Protein AF-A0A0N5A8K1-F1 (afdb_monomer_lite)

Radius of gyration: 24.09 Å; chains: 1; bounding box: 54×55×77 Å

Foldseek 3Di:
DVVVVVVVVVVVVVPPPPVPPVCQVVLVVQLLVQDCVQADPLQNVLVVVVVVQVVDPPDDPLLVVLQSLLWDKWWPQDDCVRTSNVVSQVSLLVNQVDDLPDHRPFWWKWKKFWFPDPDNGTMITIHIGTPSRPVVRQVSRQSSCCSSPVPTHGTDPVGMDIDTSDDPDRLVRPPVSVVVVVVVVVVVVVVVVVVVVDVVCDPPND

Secondary structure (DSSP, 8-state):
-HHHHHHHHHHHHHT-----TTTHHHHHHHHHHHHHHHS-HHHHHHHHHHHHHHHSTT--HHHHHHHHHT-EEEETTS-TTT-HHHHHHHHHHHHTT-BTTB--SS-EEEEEEEBSS--TT-EEEEEEEEGGGGGGHHHHHHHHHHHH-TTSPPB-GGG-EEEESS-SS-GGG-HHHHHHHHHHHHHHHHHHHHHHHHHHH-TT--

Sequence (206 aa):
MLIFAILQILLLFVGYGRCTNKDFPEVKATWLRSLKKNVSEPCTDAFEKLERYFLSSNILIADWIFYKDSFGLAFKNEPVADSGFFYRMMECFAFSGETPYSESQNPVYFCYGPETGHHLNAQLFSSCIPTPCINDSVTILDNWKSIIAPRSEKISDTDVRCVRSRHTTPWYREKYMIFALFYFLISYWILIFATVYHFYRGPNAQ

Organism: NCBI:txid451379

Structure (mmCIF, N/CA/C/O backbone):
data_AF-A0A0N5A8K1-F1
#
_entry.id   AF-A0A0N5A8K1-F1
#
loop_
_atom_site.group_PDB
_atom_site.id
_atom_site.type_symbol
_atom_site.label_atom_id
_atom_site.label_alt_id
_atom_site.label_comp_id
_atom_site.label_asym_id
_atom_site.label_entity_id
_atom_site.label_seq_id
_atom_site.pdbx_PDB_ins_code
_atom_site.Cartn_x
_atom_site.Cartn_y
_atom_site.Cartn_z
_atom_site.occupancy
_atom_site.B_iso_or_equiv
_atom_site.auth_seq_id
_atom_site.auth_comp_id
_atom_site.auth_asym_id
_atom_site.auth_atom_id
_atom_site.pdbx_PDB_model_num
ATOM 1 N N . MET A 1 1 ? -21.168 41.802 -5.838 1.00 51.62 1 MET A N 1
ATOM 2 C CA . MET A 1 1 ? -20.670 40.564 -6.489 1.00 51.62 1 MET A CA 1
ATOM 3 C C . MET A 1 1 ? -19.478 39.928 -5.770 1.00 51.62 1 MET A C 1
ATOM 5 O O . MET A 1 1 ? -19.462 38.711 -5.682 1.00 51.62 1 MET A O 1
ATOM 9 N N . LEU A 1 2 ? -18.540 40.689 -5.184 1.00 51.94 2 LEU A N 1
ATOM 10 C CA . LEU A 1 2 ? -17.374 40.127 -4.470 1.00 51.94 2 LEU A CA 1
ATOM 11 C C . LEU A 1 2 ? -17.728 39.237 -3.255 1.00 51.94 2 LEU A C 1
ATOM 13 O O . LEU A 1 2 ? -17.092 38.217 -3.022 1.00 51.94 2 LEU A O 1
ATOM 17 N N . ILE A 1 3 ? -18.779 39.596 -2.510 1.00 59.56 3 ILE A N 1
ATOM 18 C CA . ILE A 1 3 ? -19.201 38.883 -1.288 1.00 59.56 3 ILE A CA 1
ATOM 19 C C . ILE A 1 3 ? -19.723 37.471 -1.604 1.00 59.56 3 ILE A C 1
ATOM 21 O O . ILE A 1 3 ? -19.448 36.535 -0.862 1.00 59.56 3 ILE A O 1
ATOM 25 N N . PHE A 1 4 ? -20.408 37.290 -2.739 1.00 49.28 4 PHE A N 1
ATOM 26 C CA . PHE A 1 4 ? -20.907 35.978 -3.170 1.00 49.28 4 PHE A CA 1
ATOM 27 C C . PHE A 1 4 ? -19.777 35.034 -3.603 1.00 49.28 4 PHE A C 1
ATOM 29 O O . PHE A 1 4 ? -19.844 33.840 -3.322 1.00 49.28 4 PHE A O 1
ATOM 36 N N . ALA A 1 5 ? -18.715 35.567 -4.216 1.00 52.25 5 ALA A N 1
ATOM 37 C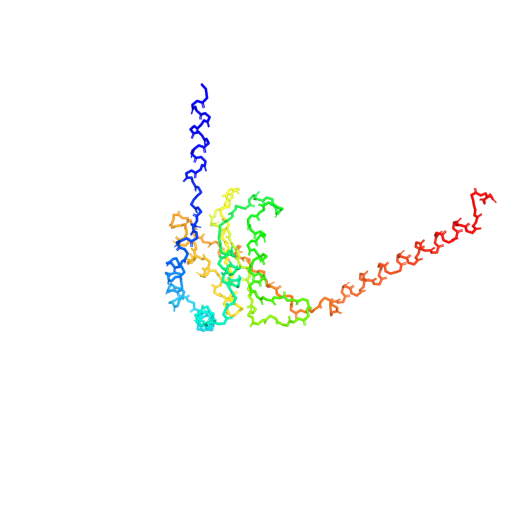 CA . ALA A 1 5 ? -17.536 34.783 -4.582 1.00 52.25 5 ALA A CA 1
ATOM 38 C C . ALA A 1 5 ? -16.749 34.323 -3.341 1.00 52.25 5 ALA A C 1
ATOM 40 O O . ALA A 1 5 ? -16.329 33.172 -3.265 1.00 52.25 5 ALA A O 1
ATOM 41 N N . ILE A 1 6 ? -16.619 35.187 -2.328 1.00 58.84 6 ILE A N 1
ATOM 42 C CA . ILE A 1 6 ? -15.968 34.840 -1.054 1.00 58.84 6 ILE A CA 1
ATOM 43 C C . ILE A 1 6 ? -16.784 33.786 -0.292 1.00 58.84 6 ILE A C 1
ATOM 45 O O . ILE A 1 6 ? -16.206 32.854 0.264 1.00 58.84 6 ILE A O 1
ATOM 49 N N . LEU A 1 7 ? -18.119 33.875 -0.317 1.00 51.81 7 LEU A N 1
ATOM 50 C CA . LEU A 1 7 ? -18.989 32.887 0.325 1.00 51.81 7 LEU A CA 1
ATOM 51 C C . LEU A 1 7 ? -18.909 31.509 -0.356 1.00 51.81 7 LEU A C 1
ATOM 53 O O . LEU A 1 7 ? -18.896 30.494 0.334 1.00 51.81 7 LEU A O 1
ATOM 57 N N . GLN A 1 8 ? -18.802 31.456 -1.689 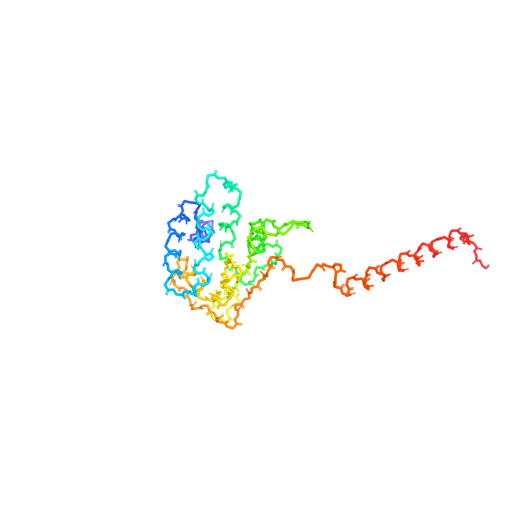1.00 53.94 8 GLN A N 1
ATOM 58 C CA . GLN A 1 8 ? -18.606 30.195 -2.418 1.00 53.94 8 GLN A CA 1
ATOM 59 C C . GLN A 1 8 ? -17.230 29.570 -2.156 1.00 53.94 8 GLN A C 1
ATOM 61 O O . GLN A 1 8 ? -17.139 28.356 -1.992 1.00 53.94 8 GLN A O 1
ATOM 66 N N . ILE A 1 9 ? -16.175 30.382 -2.045 1.00 55.41 9 ILE A N 1
ATOM 67 C CA . ILE A 1 9 ? -14.833 29.896 -1.689 1.00 55.41 9 ILE A CA 1
ATOM 68 C C . ILE A 1 9 ? -14.816 29.372 -0.245 1.00 55.41 9 ILE A C 1
ATOM 70 O O . ILE A 1 9 ? -14.272 28.301 0.011 1.00 55.41 9 ILE A O 1
ATOM 74 N N . LEU A 1 10 ? -15.472 30.060 0.695 1.00 48.34 10 LEU A N 1
ATOM 75 C CA . LEU A 1 10 ? -15.592 29.597 2.082 1.00 48.34 10 LEU A CA 1
ATOM 76 C C . LEU A 1 10 ? -16.413 28.303 2.199 1.00 48.34 10 LEU A C 1
ATOM 78 O O . LEU A 1 10 ? -16.035 27.417 2.959 1.00 48.34 10 LEU A O 1
ATOM 82 N N . LEU A 1 11 ? -17.482 28.143 1.414 1.00 45.09 11 LEU A N 1
ATOM 83 C CA . LEU A 1 11 ? -18.281 26.911 1.402 1.00 45.09 11 LEU A CA 1
ATOM 84 C C . LEU A 1 11 ? -17.532 25.714 0.791 1.00 45.09 11 LEU A C 1
ATOM 86 O O . LEU A 1 11 ? -17.751 24.588 1.231 1.00 45.09 11 LEU A O 1
ATOM 90 N N . LEU A 1 12 ? -16.603 25.939 -0.146 1.00 46.56 12 LEU A N 1
ATOM 91 C CA . LEU A 1 12 ? -15.715 24.884 -0.656 1.00 46.56 12 LEU A CA 1
ATOM 92 C C . LEU A 1 12 ? -14.688 24.420 0.391 1.00 46.56 12 LEU A C 1
ATOM 94 O O . LEU A 1 12 ? -14.312 23.249 0.397 1.00 46.56 12 LEU A O 1
ATOM 98 N N . PHE A 1 13 ? -14.275 25.296 1.312 1.00 41.75 13 PHE A N 1
ATOM 99 C CA . PHE A 1 13 ? -13.344 24.939 2.388 1.00 41.75 13 PHE A CA 1
ATOM 100 C C . PHE A 1 13 ? -14.006 24.231 3.580 1.00 41.75 13 PHE A C 1
ATOM 102 O O . PHE A 1 13 ? -13.345 23.448 4.256 1.00 41.75 13 PHE A O 1
ATOM 109 N N . VAL A 1 14 ? -15.302 24.445 3.828 1.00 39.66 14 VAL A N 1
ATOM 110 C CA . VAL A 1 14 ? -16.016 23.843 4.976 1.00 39.66 14 VAL A CA 1
ATOM 111 C C . VAL A 1 14 ? -16.349 22.353 4.761 1.00 39.66 14 VAL A C 1
ATOM 113 O O . VAL A 1 14 ? -16.600 21.636 5.725 1.00 39.66 14 VAL A O 1
ATOM 116 N N . GLY A 1 15 ? -16.302 21.850 3.522 1.00 33.66 15 GLY A N 1
ATOM 117 C CA . GLY A 1 15 ? -16.624 20.451 3.201 1.00 33.66 15 GLY A CA 1
ATOM 118 C C . GLY A 1 15 ? -15.458 19.457 3.269 1.00 33.66 15 GLY A C 1
ATOM 119 O O . GLY A 1 15 ? -15.695 18.252 3.324 1.00 33.66 15 GLY A O 1
ATOM 120 N N . TYR A 1 16 ? -14.205 19.921 3.285 1.00 39.25 16 TYR A N 1
ATOM 121 C CA . TYR A 1 16 ? -13.048 19.029 3.379 1.00 39.25 16 TYR A CA 1
ATOM 122 C C . TYR A 1 16 ? -12.723 18.753 4.844 1.00 39.25 16 TYR A C 1
ATOM 124 O O . TYR A 1 16 ? -11.851 19.386 5.441 1.00 39.25 16 TYR A O 1
ATOM 132 N N . GLY A 1 17 ? -13.410 17.764 5.416 1.00 38.41 17 GLY A N 1
ATOM 133 C CA . GLY A 1 17 ? -12.976 17.080 6.631 1.00 38.41 17 GLY A CA 1
ATOM 134 C C . GLY A 1 17 ? -11.639 16.379 6.388 1.00 38.41 17 GLY A C 1
ATOM 135 O O . GLY A 1 17 ? -11.575 15.168 6.212 1.00 38.41 17 GLY A O 1
ATOM 136 N N . ARG A 1 18 ? -10.550 17.148 6.329 1.00 44.16 18 ARG A N 1
ATOM 137 C CA . ARG A 1 18 ? -9.191 16.623 6.408 1.00 44.16 18 ARG A CA 1
ATOM 138 C C . ARG A 1 18 ? -9.034 16.144 7.845 1.00 44.16 18 ARG A C 1
ATOM 140 O O . ARG A 1 18 ? -8.994 16.981 8.742 1.00 44.16 18 ARG A O 1
ATOM 147 N N . CYS A 1 19 ? -8.955 14.831 8.072 1.00 47.69 19 CYS A N 1
ATOM 148 C CA . CYS A 1 19 ? -8.483 14.306 9.351 1.00 47.69 19 CYS A CA 1
ATOM 149 C C . CYS A 1 19 ? -7.142 14.983 9.641 1.00 47.69 19 CYS A C 1
ATOM 151 O O . CYS A 1 19 ? -6.158 14.769 8.926 1.00 47.69 19 CYS A O 1
ATOM 153 N N . THR A 1 20 ? -7.125 15.887 10.617 1.00 44.47 20 THR A N 1
ATOM 154 C CA . THR A 1 20 ? -5.899 16.586 10.972 1.00 44.47 20 THR A CA 1
ATOM 155 C C . THR A 1 20 ? -4.988 15.608 11.704 1.00 44.47 20 THR A C 1
ATOM 157 O O . THR A 1 20 ? -5.435 14.606 12.264 1.00 44.47 20 THR A O 1
ATOM 160 N N . ASN A 1 21 ? -3.684 15.880 11.714 1.00 46.56 21 ASN A N 1
ATOM 161 C CA . ASN A 1 21 ? -2.679 14.984 12.299 1.00 46.56 21 ASN A CA 1
ATOM 162 C C . ASN A 1 21 ? -2.928 14.658 13.795 1.00 46.56 21 ASN A C 1
ATOM 164 O O . ASN A 1 21 ? -2.356 13.708 14.320 1.00 46.56 21 ASN A O 1
ATOM 168 N N . LYS A 1 22 ? -3.782 15.436 14.478 1.00 46.72 22 LYS A N 1
ATOM 169 C CA . LYS A 1 22 ? -4.135 15.268 15.894 1.00 46.72 22 LYS A CA 1
ATOM 170 C C . LYS A 1 22 ? -5.209 14.204 16.149 1.00 46.72 22 LYS A C 1
ATOM 172 O O . LYS A 1 22 ? -5.218 13.644 17.238 1.00 46.72 22 LYS A O 1
ATOM 177 N N . ASP A 1 23 ? -6.041 13.879 15.160 1.00 60.69 23 ASP A N 1
ATOM 178 C CA . ASP A 1 23 ? -7.210 13.001 15.349 1.00 60.69 23 ASP A CA 1
ATOM 179 C C . ASP A 1 23 ? -6.893 11.525 15.048 1.00 60.69 23 ASP A C 1
ATOM 181 O O . ASP A 1 23 ? -7.605 10.610 15.465 1.00 60.69 23 ASP A O 1
ATOM 185 N N . PHE A 1 24 ? -5.788 11.263 14.342 1.00 66.12 24 PHE A N 1
ATOM 186 C CA . PHE A 1 24 ? -5.433 9.913 13.907 1.00 66.12 24 PHE A CA 1
ATOM 187 C C . PHE A 1 24 ? -5.172 8.908 15.045 1.00 66.12 24 PHE A C 1
ATOM 189 O O . PHE A 1 24 ? -5.564 7.758 14.880 1.00 66.12 24 PHE A O 1
ATOM 196 N N . PRO A 1 25 ? -4.553 9.255 16.193 1.00 69.12 25 PRO A N 1
ATOM 197 C CA . PRO A 1 25 ? -4.343 8.291 17.279 1.00 69.12 25 PRO A CA 1
ATOM 198 C C . PRO A 1 25 ? -5.654 7.721 17.843 1.00 69.12 25 PRO A C 1
ATOM 200 O O . PRO A 1 25 ? -5.755 6.519 18.089 1.00 69.12 25 PRO A O 1
ATOM 203 N N . GLU A 1 26 ? -6.670 8.569 18.002 1.00 70.25 26 GLU A N 1
ATOM 204 C CA . GLU A 1 26 ? -7.989 8.184 18.514 1.00 70.25 26 GLU A CA 1
ATOM 205 C C . GLU A 1 26 ? -8.789 7.393 17.467 1.00 70.25 26 GLU A C 1
ATOM 207 O O . GLU A 1 26 ? -9.360 6.335 17.759 1.00 70.25 26 GLU A O 1
ATOM 212 N N . VAL A 1 27 ? -8.738 7.850 16.213 1.00 74.06 27 VAL A N 1
ATOM 213 C CA . VAL A 1 27 ? -9.307 7.157 15.051 1.00 74.06 27 VAL A CA 1
ATOM 214 C C . VAL A 1 27 ? -8.674 5.771 14.870 1.00 74.06 27 VAL A C 1
ATOM 216 O O . VAL A 1 27 ? -9.392 4.790 14.682 1.00 74.06 27 VAL A O 1
ATOM 219 N N . LYS A 1 28 ? -7.349 5.652 15.020 1.00 75.00 28 LYS A N 1
ATOM 220 C CA . LYS A 1 28 ? -6.598 4.389 14.941 1.00 75.00 28 LYS A CA 1
ATOM 221 C C . LYS A 1 28 ? -7.059 3.403 16.008 1.00 75.00 28 LYS A C 1
ATOM 223 O O . LYS A 1 28 ? -7.331 2.249 15.687 1.00 75.00 28 LYS A O 1
ATOM 228 N N . ALA A 1 29 ? -7.144 3.837 17.265 1.00 74.00 29 ALA A N 1
ATOM 229 C CA . ALA A 1 29 ? -7.546 2.969 18.370 1.00 74.00 29 ALA A CA 1
ATOM 230 C C . ALA A 1 29 ? -8.981 2.449 18.189 1.00 74.00 29 ALA A C 1
ATOM 232 O O . ALA A 1 29 ? -9.264 1.277 18.444 1.00 74.00 29 ALA A O 1
ATOM 233 N N . THR A 1 30 ? -9.875 3.312 17.707 1.00 78.12 30 THR A N 1
ATOM 234 C CA . THR A 1 30 ? -11.270 2.961 17.414 1.00 78.12 30 THR A CA 1
ATOM 235 C C . THR A 1 30 ? -11.363 1.981 16.246 1.00 78.12 30 THR A C 1
ATOM 237 O O . THR A 1 30 ? -12.040 0.957 16.353 1.00 78.12 30 THR A O 1
ATOM 240 N N . TRP A 1 31 ? -10.622 2.239 15.168 1.00 80.19 31 TRP A N 1
ATOM 241 C CA . TRP A 1 31 ? -10.558 1.370 13.997 1.00 80.19 31 TRP A CA 1
ATOM 242 C C . TRP A 1 31 ? -9.996 -0.013 14.328 1.00 80.19 31 TRP A C 1
ATOM 244 O O . TRP A 1 31 ? -10.672 -1.011 14.083 1.00 80.19 31 TRP A O 1
ATOM 254 N N . LEU A 1 32 ? -8.827 -0.090 14.973 1.00 78.06 32 LEU A N 1
ATOM 255 C CA . LEU A 1 32 ? -8.213 -1.363 15.371 1.00 78.06 32 LEU A CA 1
ATOM 256 C C . LEU A 1 32 ? -9.143 -2.183 16.272 1.00 78.06 32 LEU A C 1
ATOM 258 O O . LEU A 1 32 ? -9.271 -3.392 16.094 1.00 78.06 32 LEU A O 1
ATOM 262 N N . ARG A 1 33 ? -9.848 -1.534 17.207 1.00 79.50 33 ARG A N 1
ATOM 263 C CA . ARG A 1 33 ? -10.820 -2.212 18.076 1.00 79.50 33 ARG A CA 1
ATOM 264 C C . ARG A 1 33 ? -12.016 -2.767 17.298 1.00 79.50 33 ARG A C 1
ATOM 266 O O . ARG A 1 33 ? -12.514 -3.830 17.665 1.00 79.50 33 ARG A O 1
ATOM 273 N N . SER A 1 34 ? -12.473 -2.067 16.257 1.00 78.25 34 SER A N 1
ATOM 274 C CA . SER A 1 34 ? -13.541 -2.551 15.372 1.00 78.25 34 SER A CA 1
ATOM 275 C C . SER A 1 34 ? -13.088 -3.765 14.558 1.00 78.25 34 SER A C 1
ATOM 277 O O . SER A 1 34 ? -13.821 -4.747 14.445 1.00 78.25 34 SER A O 1
ATOM 279 N N . LEU A 1 35 ? -11.848 -3.740 14.059 1.00 80.25 35 LEU A N 1
ATOM 280 C CA . LEU A 1 35 ? -11.291 -4.830 13.259 1.00 80.25 35 LEU A CA 1
ATOM 281 C C . LEU A 1 35 ? -11.202 -6.144 14.033 1.00 80.25 35 LEU A C 1
ATOM 283 O O . LEU A 1 35 ? -11.657 -7.158 13.516 1.00 80.25 35 LEU A O 1
ATOM 287 N N . LYS A 1 36 ? -10.727 -6.129 15.289 1.00 78.88 36 LYS A N 1
ATOM 288 C CA . LYS A 1 36 ? -10.556 -7.351 16.109 1.00 78.88 36 LYS A CA 1
ATOM 289 C C . LYS A 1 36 ? -11.825 -8.201 16.273 1.00 78.88 36 LYS A C 1
ATOM 291 O O . LYS A 1 36 ? -11.727 -9.355 16.668 1.00 78.88 36 LYS A O 1
ATOM 296 N N . LYS A 1 37 ? -13.015 -7.643 16.030 1.00 77.62 37 LYS A N 1
ATOM 297 C CA . LYS A 1 37 ? -14.294 -8.360 16.169 1.00 77.62 37 LYS A CA 1
ATOM 298 C C . LYS A 1 37 ? -14.833 -8.932 14.858 1.00 77.62 37 LYS A C 1
ATOM 300 O O . LYS A 1 37 ? -15.693 -9.802 14.906 1.00 77.62 37 LYS A O 1
ATOM 305 N N . ASN A 1 38 ? -14.358 -8.425 13.720 1.00 84.50 38 ASN A N 1
ATOM 306 C CA . ASN A 1 38 ? -15.025 -8.584 12.426 1.00 84.50 38 ASN A CA 1
ATOM 307 C C . ASN A 1 38 ? -14.116 -9.160 11.325 1.00 84.50 38 ASN A C 1
ATOM 309 O O . ASN A 1 38 ? -14.580 -9.326 10.201 1.00 84.50 38 ASN A O 1
ATOM 313 N N . VAL A 1 39 ? -12.841 -9.435 11.613 1.00 90.38 39 VAL A N 1
ATOM 314 C CA . VAL A 1 39 ? -11.870 -9.983 10.647 1.00 90.38 39 VAL A CA 1
ATOM 315 C C . VAL A 1 39 ? -11.396 -11.374 11.061 1.00 90.38 39 VAL A C 1
ATOM 317 O O . VAL A 1 39 ? -11.607 -11.805 12.196 1.00 90.38 39 VAL A O 1
ATOM 320 N N . SER A 1 40 ? -10.744 -12.084 10.142 1.00 92.69 40 SER A N 1
ATOM 321 C CA . SER A 1 40 ? -10.187 -13.409 10.400 1.00 92.69 40 SER A CA 1
ATOM 322 C C . SER A 1 40 ? -9.074 -13.394 11.462 1.00 92.69 40 SER A C 1
ATOM 324 O O . SER A 1 40 ? -8.413 -12.379 11.709 1.00 92.69 40 SER A O 1
ATOM 326 N N . GLU A 1 41 ? -8.829 -14.546 12.088 1.00 90.62 41 GLU A N 1
ATOM 327 C CA . GLU A 1 41 ? -7.758 -14.717 13.081 1.00 90.62 41 GLU A CA 1
ATOM 328 C C . GLU A 1 41 ? -6.355 -14.389 12.520 1.00 90.62 41 GLU A C 1
ATOM 330 O O . GLU A 1 41 ? -5.647 -13.607 13.159 1.00 90.62 41 GLU A O 1
ATOM 335 N N . PRO A 1 42 ? -5.959 -14.842 11.305 1.00 90.75 42 PRO A N 1
ATOM 336 C CA . PRO A 1 42 ? -4.671 -14.465 10.715 1.00 90.75 42 PRO A CA 1
ATOM 337 C C . PRO A 1 42 ? -4.530 -12.958 10.495 1.00 90.75 42 PRO A C 1
ATOM 339 O O . PRO A 1 42 ? -3.441 -12.401 10.636 1.00 90.75 42 PRO A O 1
ATOM 342 N N . CYS A 1 43 ? -5.627 -12.285 10.145 1.00 91.00 43 CYS A N 1
ATOM 343 C CA . CYS A 1 43 ? -5.623 -10.841 9.985 1.00 91.00 43 CYS A CA 1
ATOM 344 C C . CYS A 1 43 ? -5.490 -10.118 11.332 1.00 91.00 43 CYS A C 1
ATOM 346 O O . CYS A 1 43 ? -4.736 -9.150 11.453 1.00 91.00 43 CYS A O 1
ATOM 348 N N . THR A 1 44 ? -6.173 -10.619 12.361 1.00 90.81 44 THR A N 1
ATOM 349 C CA . THR A 1 44 ? -6.078 -10.087 13.724 1.00 90.81 44 THR A CA 1
ATOM 350 C C . THR A 1 44 ? -4.645 -10.175 14.250 1.00 90.81 44 THR A C 1
ATOM 352 O O . THR A 1 44 ? -4.104 -9.157 14.680 1.00 90.81 44 THR A O 1
ATOM 355 N N . ASP A 1 45 ? -3.990 -11.335 14.129 1.00 90.38 45 ASP A N 1
ATOM 356 C CA . ASP A 1 45 ? -2.586 -11.504 14.539 1.00 90.38 45 ASP A CA 1
ATOM 357 C C . ASP A 1 45 ? -1.643 -10.572 13.756 1.00 90.38 45 ASP A C 1
ATOM 359 O O . ASP A 1 45 ? -0.754 -9.935 14.330 1.00 90.38 45 ASP A O 1
ATOM 363 N N . ALA A 1 46 ? -1.880 -10.398 12.451 1.00 88.94 46 ALA A N 1
ATOM 364 C CA . ALA A 1 46 ? -1.098 -9.477 11.631 1.00 88.94 46 ALA A CA 1
ATOM 365 C C . ALA A 1 46 ? -1.215 -8.020 12.113 1.00 88.94 46 ALA A C 1
ATOM 367 O O . ALA A 1 46 ? -0.202 -7.318 12.202 1.00 88.94 46 ALA A O 1
ATOM 368 N N . PHE A 1 47 ? -2.421 -7.567 12.468 1.00 87.06 47 PHE A N 1
ATOM 369 C CA . PHE A 1 47 ? -2.628 -6.234 13.036 1.00 87.06 47 PHE A CA 1
ATOM 370 C C . PHE A 1 47 ? -2.037 -6.090 14.441 1.00 87.06 47 PHE A C 1
ATOM 372 O O . PHE A 1 47 ? -1.497 -5.032 14.753 1.00 87.06 47 PHE A O 1
ATOM 379 N N . GLU A 1 48 ? -2.061 -7.129 15.275 1.00 87.69 48 GLU A N 1
ATOM 380 C CA . GLU A 1 48 ? -1.416 -7.099 16.594 1.00 87.69 48 GLU A CA 1
ATOM 381 C C . GLU A 1 48 ? 0.110 -7.075 16.502 1.00 87.69 48 GLU A C 1
ATOM 383 O O . GLU A 1 48 ? 0.785 -6.397 17.279 1.00 87.69 48 GLU A O 1
ATOM 388 N N . LYS A 1 49 ? 0.689 -7.795 15.538 1.00 86.50 49 LYS A N 1
ATOM 389 C CA . LYS A 1 49 ? 2.119 -7.700 15.225 1.00 86.50 49 LYS A CA 1
ATOM 390 C C . LYS A 1 49 ? 2.484 -6.285 14.780 1.00 86.50 49 LYS A C 1
ATOM 392 O O . LYS A 1 49 ? 3.485 -5.737 15.240 1.00 86.50 49 LYS A O 1
ATOM 397 N N . LEU A 1 50 ? 1.657 -5.687 13.928 1.00 83.44 50 LEU A N 1
ATOM 398 C CA . LEU A 1 50 ? 1.829 -4.320 13.455 1.00 83.44 50 LEU A CA 1
ATOM 399 C C . LEU A 1 50 ? 1.682 -3.289 14.591 1.00 83.44 50 LEU A C 1
ATOM 401 O O . LEU A 1 50 ? 2.467 -2.350 14.693 1.00 83.44 50 LEU A O 1
ATOM 405 N N . GLU A 1 51 ? 0.717 -3.476 15.488 1.00 83.44 51 GLU A N 1
ATOM 406 C CA . GLU A 1 51 ? 0.538 -2.644 16.680 1.00 83.44 51 GLU A CA 1
ATOM 407 C C . GLU A 1 51 ? 1.764 -2.717 17.599 1.00 83.44 51 GLU A C 1
ATOM 409 O O . GLU A 1 51 ? 2.300 -1.680 17.991 1.00 83.44 51 GLU A O 1
ATOM 414 N N . ARG A 1 52 ? 2.274 -3.927 17.867 1.00 83.62 52 ARG A N 1
ATOM 415 C CA . ARG A 1 52 ? 3.516 -4.133 18.629 1.00 83.62 52 ARG A CA 1
ATOM 416 C C . ARG A 1 52 ? 4.724 -3.474 17.967 1.00 83.62 52 ARG A C 1
ATOM 418 O O . ARG A 1 52 ? 5.552 -2.900 18.668 1.00 83.62 52 ARG A O 1
ATOM 425 N N . TYR A 1 53 ? 4.811 -3.521 16.639 1.00 81.88 53 TYR A N 1
ATOM 426 C CA . TYR A 1 53 ? 5.852 -2.827 15.884 1.00 81.88 53 TYR A CA 1
ATOM 427 C C . TYR A 1 53 ? 5.796 -1.309 16.119 1.00 81.88 53 TYR A C 1
ATOM 429 O O . TYR A 1 53 ? 6.814 -0.714 16.472 1.00 81.88 53 TYR A O 1
ATOM 437 N N . PHE A 1 54 ? 4.601 -0.706 16.057 1.00 78.56 54 PHE A N 1
ATOM 438 C CA . PHE A 1 54 ? 4.401 0.722 16.340 1.00 78.56 54 PHE A CA 1
ATOM 439 C C . PHE A 1 54 ? 4.673 1.133 17.792 1.00 78.56 54 PHE A C 1
ATOM 441 O O . PHE A 1 54 ? 4.993 2.292 18.040 1.00 78.56 54 PHE A O 1
ATOM 448 N N . LEU A 1 55 ? 4.547 0.208 18.743 1.00 78.50 55 LEU A N 1
ATOM 449 C CA . LEU A 1 55 ? 4.853 0.444 20.158 1.00 78.50 55 LEU A CA 1
ATOM 450 C C . LEU A 1 55 ? 6.334 0.221 20.502 1.00 78.50 55 LEU A C 1
ATOM 452 O O . LEU A 1 55 ? 6.763 0.562 21.604 1.00 78.50 55 LEU A O 1
ATOM 456 N N . SER A 1 56 ? 7.116 -0.367 19.594 1.00 78.00 56 SER A N 1
ATOM 457 C CA . SER A 1 56 ? 8.530 -0.638 19.837 1.00 78.00 56 SER A CA 1
ATOM 458 C C . SER A 1 56 ? 9.362 0.650 19.814 1.00 78.00 56 SER A C 1
ATOM 460 O O . SER A 1 56 ? 9.150 1.539 18.992 1.00 78.00 56 SER A O 1
ATOM 462 N N . SER A 1 57 ? 10.357 0.748 20.700 1.00 61.16 57 SER A N 1
ATOM 463 C CA . SER A 1 57 ? 11.232 1.927 20.823 1.00 61.16 57 SER A CA 1
ATOM 464 C C . SER A 1 57 ? 12.147 2.167 19.616 1.00 61.16 57 SER A C 1
ATOM 466 O O . SER A 1 57 ? 12.793 3.206 19.543 1.00 61.16 57 SER A O 1
ATOM 468 N N . ASN A 1 58 ? 12.229 1.203 18.696 1.00 64.88 58 ASN A N 1
ATOM 469 C CA . ASN A 1 58 ? 13.131 1.219 17.543 1.00 64.88 58 ASN A CA 1
ATOM 470 C C . ASN A 1 58 ? 12.431 1.633 16.245 1.00 64.88 58 ASN A C 1
ATOM 472 O O . ASN A 1 58 ? 13.005 1.471 15.169 1.00 64.88 58 ASN A O 1
ATOM 476 N N . ILE A 1 59 ? 11.192 2.118 16.320 1.00 70.88 59 ILE A N 1
ATOM 477 C CA . ILE A 1 59 ? 10.471 2.499 15.115 1.00 70.88 59 ILE A CA 1
ATOM 478 C C . ILE A 1 59 ? 11.040 3.779 14.501 1.00 70.88 59 ILE A C 1
ATOM 480 O O . ILE A 1 59 ? 11.280 4.769 15.199 1.00 70.88 59 ILE A O 1
ATOM 484 N N . LEU A 1 60 ? 11.213 3.789 13.178 1.00 75.38 60 LEU A N 1
ATOM 485 C CA . LEU A 1 60 ? 11.441 5.042 12.478 1.00 75.38 60 LEU A CA 1
ATOM 486 C C . LEU A 1 60 ? 10.124 5.817 12.456 1.00 75.38 60 LEU A C 1
ATOM 488 O O . LEU A 1 60 ? 9.100 5.322 11.996 1.00 75.38 60 LEU A O 1
ATOM 492 N N . ILE A 1 61 ? 10.152 7.070 12.913 1.00 76.25 61 ILE A N 1
ATOM 493 C CA . ILE A 1 61 ? 8.991 7.978 12.858 1.00 76.25 61 ILE A CA 1
ATOM 494 C C . ILE A 1 61 ? 8.414 8.041 11.430 1.00 76.25 61 ILE A C 1
ATOM 496 O O . ILE A 1 61 ? 7.202 8.161 11.258 1.00 76.25 61 ILE A O 1
ATOM 500 N N . ALA A 1 62 ? 9.276 7.896 10.419 1.00 77.44 62 ALA A N 1
ATOM 501 C CA . ALA A 1 62 ? 8.898 7.804 9.015 1.00 77.44 62 ALA A CA 1
ATOM 502 C C . ALA A 1 62 ? 7.927 6.645 8.725 1.00 77.44 62 ALA A C 1
ATOM 504 O O . ALA A 1 62 ? 6.913 6.880 8.082 1.00 77.44 62 ALA A O 1
ATOM 505 N N . ASP A 1 63 ? 8.150 5.443 9.265 1.00 80.88 63 ASP A N 1
ATOM 506 C CA . ASP A 1 63 ? 7.298 4.271 9.001 1.00 80.88 63 ASP A CA 1
ATOM 507 C C . ASP A 1 63 ? 5.872 4.487 9.518 1.00 80.88 63 ASP A C 1
ATOM 509 O O . ASP A 1 63 ? 4.890 4.108 8.880 1.00 80.88 63 ASP A O 1
ATOM 513 N N . TRP A 1 64 ? 5.741 5.154 10.667 1.00 80.62 64 TRP A N 1
ATOM 514 C CA . TRP A 1 64 ? 4.436 5.539 11.195 1.00 80.62 64 TRP A CA 1
ATOM 515 C C . TRP A 1 64 ? 3.734 6.578 10.318 1.00 80.62 64 TRP A C 1
ATOM 517 O O . TRP A 1 64 ? 2.526 6.475 10.101 1.00 80.62 64 TRP A O 1
ATOM 527 N N . ILE A 1 65 ? 4.477 7.565 9.811 1.00 83.19 65 ILE A N 1
ATOM 528 C CA . ILE A 1 65 ? 3.943 8.595 8.912 1.00 83.19 65 ILE A CA 1
ATOM 529 C C . ILE A 1 65 ? 3.471 7.953 7.606 1.00 83.19 65 ILE A C 1
ATOM 531 O O . ILE A 1 65 ? 2.316 8.141 7.240 1.00 83.19 65 ILE A O 1
ATOM 535 N N . PHE A 1 66 ? 4.308 7.126 6.980 1.00 86.75 66 PHE A N 1
ATOM 536 C CA . PHE A 1 66 ? 3.998 6.402 5.747 1.00 86.75 66 PHE A CA 1
ATOM 537 C C . PHE A 1 66 ? 2.759 5.517 5.908 1.00 86.75 66 PHE A C 1
ATOM 539 O O . PHE A 1 66 ? 1.808 5.594 5.125 1.00 86.75 66 PHE A O 1
ATOM 546 N N . TYR A 1 67 ? 2.704 4.731 6.989 1.00 86.25 67 TYR A N 1
ATOM 547 C CA . TYR A 1 67 ? 1.538 3.902 7.267 1.00 86.25 67 TYR A CA 1
ATOM 548 C C . TYR A 1 67 ? 0.284 4.749 7.473 1.00 86.25 67 TYR A C 1
ATOM 550 O O . TYR A 1 67 ? -0.744 4.462 6.874 1.00 86.25 67 TYR A O 1
ATOM 558 N N . LYS A 1 68 ? 0.348 5.808 8.282 1.00 85.00 68 LYS A N 1
ATOM 559 C CA . LYS A 1 68 ? -0.796 6.690 8.539 1.00 85.00 68 LYS A CA 1
ATOM 560 C C . LYS A 1 68 ? -1.296 7.371 7.267 1.00 85.00 68 LYS A C 1
ATOM 562 O O . LYS A 1 68 ? -2.500 7.395 7.020 1.00 85.00 68 LYS A O 1
ATOM 567 N N . ASP A 1 69 ? -0.388 7.942 6.486 1.00 87.31 69 ASP A N 1
ATOM 568 C CA . ASP A 1 69 ? -0.740 8.775 5.341 1.00 87.31 69 ASP A CA 1
ATOM 569 C C . ASP A 1 69 ? -1.291 7.943 4.181 1.00 87.31 69 ASP A C 1
ATOM 571 O O . ASP A 1 69 ? -2.073 8.462 3.388 1.00 87.31 69 ASP A O 1
ATOM 575 N N . SER A 1 70 ? -1.030 6.633 4.155 1.00 88.00 70 SER A N 1
ATOM 576 C CA . SER A 1 70 ? -1.658 5.700 3.213 1.00 88.00 70 SER A CA 1
ATOM 577 C C . SER A 1 70 ? -3.187 5.567 3.346 1.00 88.00 70 SER A C 1
ATOM 579 O O . SER A 1 70 ? -3.874 5.195 2.388 1.00 88.00 70 SER A O 1
ATOM 581 N N . PHE A 1 71 ? -3.754 5.899 4.510 1.00 87.62 71 PHE A N 1
ATOM 582 C CA . PHE A 1 71 ? -5.197 5.851 4.740 1.00 87.62 71 PHE A CA 1
ATOM 583 C C . PHE A 1 71 ? -5.860 7.143 4.296 1.00 87.62 71 PHE A C 1
ATOM 585 O O . PHE A 1 71 ? -5.424 8.236 4.663 1.00 87.62 71 PHE A O 1
ATOM 592 N N . GLY A 1 72 ? -6.981 7.043 3.585 1.00 84.25 72 GLY A N 1
ATOM 593 C CA . GLY A 1 72 ? -7.769 8.237 3.334 1.00 84.25 72 GLY A CA 1
ATOM 594 C C . GLY A 1 72 ? -8.906 8.090 2.347 1.00 84.25 72 GLY A C 1
ATOM 595 O O . GLY A 1 72 ? -9.447 7.007 2.128 1.00 84.25 72 GLY A O 1
ATOM 596 N N . LEU A 1 73 ? -9.267 9.252 1.814 1.00 83.88 73 LEU A N 1
ATOM 597 C CA . LEU A 1 73 ? -10.359 9.484 0.888 1.00 83.88 73 LEU A CA 1
ATOM 598 C C . LEU A 1 73 ? -9.816 10.242 -0.326 1.00 83.88 73 LEU A C 1
ATOM 600 O O . LEU A 1 73 ? -8.973 11.135 -0.175 1.00 83.88 73 LEU A O 1
ATOM 604 N N . ALA A 1 74 ? -10.296 9.863 -1.501 1.00 80.25 74 ALA A N 1
ATOM 605 C CA . ALA A 1 74 ? -10.065 10.510 -2.786 1.00 80.25 74 ALA A CA 1
ATOM 606 C C . ALA A 1 74 ? -11.378 10.531 -3.585 1.00 80.25 74 ALA A C 1
ATOM 608 O O . ALA A 1 74 ? -12.385 9.975 -3.143 1.00 80.25 74 ALA A O 1
ATOM 609 N N . PHE A 1 75 ? -11.382 11.140 -4.768 1.00 78.44 75 PHE A N 1
ATOM 610 C CA . PHE A 1 75 ? -12.532 11.104 -5.676 1.00 78.44 75 PHE A CA 1
ATOM 611 C C . PHE A 1 75 ? -12.222 10.284 -6.926 1.00 78.44 75 PHE A C 1
ATOM 613 O O . PHE A 1 75 ? -11.126 10.352 -7.476 1.00 78.44 75 PHE A O 1
ATOM 620 N N . LYS A 1 76 ? -13.219 9.544 -7.421 1.00 73.25 76 LYS A N 1
ATOM 621 C CA . LYS A 1 76 ? -13.081 8.683 -8.608 1.00 73.25 76 LYS A CA 1
ATOM 622 C C . LYS A 1 76 ? -12.633 9.431 -9.875 1.00 73.25 76 LYS A C 1
ATOM 624 O O . LYS A 1 76 ? -12.008 8.831 -10.743 1.00 73.25 76 LYS A O 1
ATOM 629 N N . ASN A 1 77 ? -12.942 10.723 -9.975 1.00 73.44 77 ASN A N 1
ATOM 630 C CA . ASN A 1 77 ? -12.648 11.554 -11.149 1.00 73.44 77 ASN A CA 1
ATOM 631 C C . ASN A 1 77 ? -11.304 12.280 -11.076 1.00 73.44 77 ASN A C 1
ATOM 633 O O . ASN A 1 77 ? -11.011 13.086 -11.959 1.00 73.44 77 ASN A O 1
ATOM 637 N N . GLU A 1 78 ? -10.517 12.072 -10.020 1.00 69.19 78 GLU A N 1
ATOM 638 C CA . GLU A 1 78 ? -9.219 12.728 -9.917 1.00 69.19 78 GLU A CA 1
ATOM 639 C C . GLU A 1 78 ? -8.255 12.167 -10.972 1.00 69.19 78 GLU A C 1
ATOM 641 O O . GLU A 1 78 ? -8.100 10.946 -11.085 1.00 69.19 78 GLU A O 1
ATOM 646 N N . PRO A 1 79 ? -7.586 13.031 -11.757 1.00 59.75 79 PRO A N 1
ATOM 647 C CA . PRO A 1 79 ? -6.553 12.577 -12.672 1.00 59.75 79 PRO A CA 1
ATOM 648 C C . PRO A 1 79 ? -5.413 11.942 -11.873 1.00 59.75 79 PRO A C 1
ATOM 650 O O . PRO A 1 79 ? -4.984 12.481 -10.858 1.00 59.75 79 PRO A O 1
ATOM 653 N N . VAL A 1 80 ? -4.889 10.807 -12.350 1.00 60.31 80 VAL A N 1
ATOM 654 C CA . VAL A 1 80 ? -3.875 9.997 -11.642 1.00 60.31 80 VAL A CA 1
ATOM 655 C C . VAL A 1 80 ? -2.673 10.832 -11.175 1.00 60.31 80 VAL A C 1
ATOM 657 O O . VAL A 1 80 ? -2.171 10.601 -10.077 1.00 60.31 80 VAL A O 1
ATOM 660 N N . ALA A 1 81 ? -2.266 11.831 -11.967 1.00 51.38 81 ALA A N 1
ATOM 661 C CA . ALA A 1 81 ? -1.144 12.728 -11.678 1.00 51.38 81 ALA A CA 1
ATOM 662 C C . ALA A 1 81 ? -1.366 13.678 -10.480 1.00 51.38 81 ALA A C 1
ATOM 664 O O . ALA A 1 81 ? -0.397 13.995 -9.801 1.00 51.38 81 ALA A O 1
ATOM 665 N N . ASP A 1 82 ? -2.612 14.077 -10.197 1.00 54.09 82 ASP A N 1
ATOM 666 C CA . ASP A 1 82 ? -2.981 14.925 -9.045 1.00 54.09 82 ASP A CA 1
ATOM 667 C C . ASP A 1 82 ? -3.756 14.146 -7.974 1.00 54.09 82 ASP A C 1
ATOM 669 O O . ASP A 1 82 ? -4.239 14.713 -6.992 1.00 54.09 82 ASP A O 1
ATOM 673 N N . SER A 1 83 ? -3.912 12.835 -8.164 1.00 66.75 83 SER A N 1
ATOM 674 C CA . SER A 1 83 ? -4.755 12.035 -7.293 1.00 66.75 83 SER A CA 1
ATOM 675 C C . SER A 1 83 ? -4.074 11.859 -5.939 1.00 66.75 83 SER A C 1
ATOM 677 O O . SER A 1 83 ? -2.999 11.260 -5.826 1.00 66.75 83 SER A O 1
ATOM 679 N N . GLY A 1 84 ? -4.738 12.318 -4.874 1.00 72.81 84 GLY A N 1
ATOM 680 C CA . GLY A 1 84 ? -4.323 11.981 -3.510 1.00 72.81 84 GLY A CA 1
ATOM 681 C C . GLY A 1 84 ? -4.226 10.462 -3.330 1.00 72.81 84 GLY A C 1
ATOM 682 O O . GLY A 1 84 ? -3.433 9.970 -2.539 1.00 72.81 84 GLY A O 1
ATOM 683 N N . PHE A 1 85 ? -4.972 9.714 -4.139 1.00 79.31 85 PHE A N 1
ATOM 684 C CA . PHE A 1 85 ? -4.902 8.269 -4.278 1.00 79.31 85 PHE A CA 1
ATOM 685 C C . PHE A 1 85 ? -3.497 7.717 -4.576 1.00 79.31 85 PHE A C 1
ATOM 687 O O . PHE A 1 85 ? -3.018 6.860 -3.832 1.00 79.31 85 PHE A O 1
ATOM 694 N N . PHE A 1 86 ? -2.828 8.188 -5.637 1.00 83.56 86 PHE A N 1
ATOM 695 C CA . PHE A 1 86 ? -1.518 7.653 -6.024 1.00 83.56 86 PHE A CA 1
ATOM 696 C C . PHE A 1 86 ? -0.464 7.944 -4.954 1.00 83.56 86 PHE A C 1
ATOM 698 O O . PHE A 1 86 ? 0.318 7.066 -4.601 1.00 83.56 86 PHE A O 1
ATOM 705 N N . TYR A 1 87 ? -0.500 9.147 -4.377 1.00 85.88 87 TYR A N 1
ATOM 706 C CA . TYR A 1 87 ? 0.356 9.511 -3.250 1.00 85.88 87 TYR A CA 1
ATOM 707 C C . TYR A 1 87 ? 0.197 8.525 -2.080 1.00 85.88 87 TYR A C 1
ATOM 709 O O . TYR A 1 87 ? 1.174 7.936 -1.630 1.00 85.88 87 TYR A O 1
ATOM 717 N N . ARG A 1 88 ? -1.041 8.243 -1.656 1.00 87.81 88 ARG A N 1
ATOM 718 C CA . ARG A 1 88 ? -1.332 7.291 -0.568 1.00 87.81 88 ARG A CA 1
ATOM 719 C C . ARG A 1 88 ? -0.886 5.863 -0.871 1.00 87.81 88 ARG A C 1
ATOM 721 O O . ARG A 1 88 ? -0.433 5.156 0.028 1.00 87.81 88 ARG A O 1
ATOM 728 N N . MET A 1 89 ? -1.006 5.443 -2.129 1.00 87.94 89 MET A N 1
ATOM 729 C CA . MET A 1 89 ? -0.494 4.150 -2.575 1.00 87.94 89 MET A CA 1
ATOM 730 C C . MET A 1 89 ? 1.024 4.074 -2.396 1.00 87.94 89 MET A C 1
ATOM 732 O O . MET A 1 89 ? 1.528 3.102 -1.837 1.00 87.94 89 MET A O 1
ATOM 736 N N . MET A 1 90 ? 1.745 5.118 -2.811 1.00 87.56 90 MET A N 1
ATOM 737 C CA . MET A 1 90 ? 3.196 5.189 -2.646 1.00 87.56 90 MET A CA 1
ATOM 738 C C . MET A 1 90 ? 3.606 5.196 -1.172 1.00 87.56 90 MET A C 1
ATOM 740 O O . MET A 1 90 ? 4.562 4.514 -0.822 1.00 87.56 90 MET A O 1
ATOM 744 N N . GLU A 1 91 ? 2.857 5.877 -0.302 1.00 89.06 91 GLU A N 1
ATOM 745 C CA . GLU A 1 91 ? 3.095 5.857 1.149 1.00 89.06 91 GLU A CA 1
ATOM 746 C C . GLU A 1 91 ? 2.888 4.454 1.755 1.00 89.06 91 GLU A C 1
ATOM 748 O O . GLU A 1 91 ? 3.696 3.990 2.559 1.00 89.06 91 GLU A O 1
ATOM 753 N N . CYS A 1 92 ? 1.867 3.710 1.307 1.00 89.62 92 CYS A N 1
ATOM 754 C CA . CYS A 1 92 ? 1.684 2.307 1.706 1.00 89.62 92 CYS A CA 1
ATOM 755 C C . CYS A 1 92 ? 2.889 1.441 1.305 1.00 89.62 92 CYS A C 1
ATOM 757 O O . CYS A 1 92 ? 3.366 0.614 2.086 1.00 89.62 92 CYS A O 1
ATOM 759 N N . PHE A 1 93 ? 3.410 1.638 0.093 1.00 87.88 93 PHE A N 1
ATOM 760 C CA . PHE A 1 93 ? 4.555 0.874 -0.399 1.00 87.88 93 PHE A CA 1
ATOM 761 C C . PHE A 1 93 ? 5.861 1.294 0.280 1.00 87.88 93 PHE A C 1
ATOM 763 O O . PHE A 1 93 ? 6.677 0.432 0.610 1.00 87.88 93 PHE A O 1
ATOM 770 N N . ALA A 1 94 ? 6.028 2.579 0.591 1.00 85.94 94 ALA A N 1
ATOM 771 C CA . ALA A 1 94 ? 7.143 3.077 1.389 1.00 85.94 94 ALA A CA 1
ATOM 772 C C . ALA A 1 94 ? 7.151 2.448 2.791 1.00 85.94 94 ALA A C 1
ATOM 774 O O . ALA A 1 94 ? 8.192 1.962 3.230 1.00 85.94 94 ALA A O 1
ATOM 775 N N . PHE A 1 95 ? 5.988 2.352 3.448 1.00 85.62 95 PHE A N 1
ATOM 776 C CA . PHE A 1 95 ? 5.851 1.680 4.746 1.00 85.62 95 PHE A CA 1
ATOM 777 C C . PHE A 1 95 ? 6.278 0.206 4.706 1.00 85.62 95 PHE A C 1
ATOM 779 O O . PHE A 1 95 ? 6.890 -0.301 5.646 1.00 85.62 95 PHE A O 1
ATOM 786 N N . SER A 1 96 ? 5.996 -0.498 3.610 1.00 83.50 96 SER A N 1
ATOM 787 C CA . SER A 1 96 ? 6.429 -1.890 3.463 1.00 83.50 96 SER A CA 1
ATOM 788 C C . SER A 1 96 ? 7.958 -2.049 3.431 1.00 83.50 96 SER A C 1
ATOM 790 O O . SER A 1 96 ? 8.463 -3.172 3.514 1.00 83.50 96 SER A O 1
ATOM 792 N N . GLY A 1 97 ? 8.711 -0.948 3.333 1.00 73.44 97 GLY A N 1
ATOM 793 C CA . GLY A 1 97 ? 10.168 -0.960 3.276 1.00 73.44 97 GLY A CA 1
ATOM 794 C C . GLY A 1 97 ? 10.680 -1.658 2.021 1.00 73.44 97 GLY A C 1
ATOM 795 O O . GLY A 1 97 ? 11.747 -2.274 2.041 1.00 73.44 97 GLY A O 1
ATOM 796 N N . GLU A 1 98 ? 9.896 -1.634 0.940 1.00 66.00 98 GLU A N 1
ATOM 797 C CA . GLU A 1 98 ? 10.286 -2.276 -0.303 1.00 66.00 98 GLU A CA 1
ATOM 798 C C . GLU A 1 98 ? 11.451 -1.537 -0.944 1.00 66.00 98 GLU A C 1
ATOM 800 O O . GLU A 1 98 ? 11.384 -0.358 -1.285 1.00 66.00 98 GLU A O 1
ATOM 805 N N . THR A 1 99 ? 12.545 -2.270 -1.125 1.00 63.06 99 THR A N 1
ATOM 806 C CA . THR A 1 99 ? 13.674 -1.824 -1.930 1.00 63.06 99 THR A CA 1
ATOM 807 C C . THR A 1 99 ? 13.848 -2.792 -3.095 1.00 63.06 99 THR A C 1
ATOM 809 O O . THR A 1 99 ? 13.461 -3.959 -2.989 1.00 63.06 99 THR A O 1
ATOM 812 N N . PRO A 1 100 ? 14.480 -2.368 -4.203 1.00 56.66 100 PRO A N 1
ATOM 813 C CA . PRO A 1 100 ? 14.715 -3.252 -5.345 1.00 56.66 100 PRO A CA 1
ATOM 814 C C . PRO A 1 100 ? 15.521 -4.521 -5.003 1.00 56.66 100 PRO A C 1
ATOM 816 O O . PRO A 1 100 ? 15.507 -5.473 -5.782 1.00 56.66 100 PRO A O 1
ATOM 819 N N . TYR A 1 101 ? 16.221 -4.537 -3.860 1.00 55.59 101 TYR A N 1
ATOM 820 C CA . TYR A 1 101 ? 17.216 -5.553 -3.504 1.00 55.59 101 TYR A CA 1
ATOM 821 C C . TYR A 1 101 ? 16.977 -6.267 -2.162 1.00 55.59 101 TYR A C 1
ATOM 823 O O . TYR A 1 101 ? 17.688 -7.226 -1.876 1.00 55.59 101 TYR A O 1
ATOM 831 N N . SER A 1 102 ? 16.000 -5.852 -1.346 1.00 60.59 102 SER A N 1
ATOM 832 C CA . SER A 1 102 ? 15.686 -6.493 -0.058 1.00 60.59 102 SER A CA 1
ATOM 833 C C . SER A 1 102 ? 14.219 -6.887 0.014 1.00 60.59 102 SER A C 1
ATOM 835 O O . SER A 1 102 ? 13.342 -6.171 -0.466 1.00 60.59 102 SER A O 1
ATOM 837 N N . GLU A 1 103 ? 13.947 -8.027 0.647 1.00 59.88 103 GLU A N 1
ATOM 838 C CA . GLU A 1 103 ? 12.577 -8.421 0.956 1.00 59.88 103 GLU A CA 1
ATOM 839 C C . GLU A 1 103 ? 11.951 -7.433 1.944 1.00 59.88 103 GLU A C 1
ATOM 841 O O . GLU A 1 103 ? 12.607 -6.982 2.887 1.00 59.88 103 GLU A O 1
ATOM 846 N N . SER A 1 104 ? 10.681 -7.097 1.706 1.00 64.19 104 SER A N 1
ATOM 847 C CA . SER A 1 104 ? 9.871 -6.291 2.615 1.00 64.19 104 SER A CA 1
ATOM 848 C C . SER A 1 104 ? 9.795 -6.970 3.980 1.00 64.19 104 SER A C 1
ATOM 850 O O . SER A 1 104 ? 9.405 -8.136 4.077 1.00 64.19 104 SER A O 1
ATOM 852 N N . GLN A 1 105 ? 10.129 -6.234 5.040 1.00 63.97 105 GLN A N 1
ATOM 853 C CA . GLN A 1 105 ? 9.993 -6.730 6.412 1.00 63.97 105 GLN A CA 1
ATOM 854 C C . GLN A 1 105 ? 8.516 -6.934 6.795 1.00 63.97 105 GLN A C 1
ATOM 856 O O . GLN A 1 105 ? 8.207 -7.794 7.621 1.00 63.97 105 GLN A O 1
ATOM 861 N N . ASN A 1 106 ? 7.606 -6.178 6.164 1.00 71.81 106 ASN A N 1
ATOM 862 C CA . ASN A 1 106 ? 6.166 -6.187 6.411 1.00 71.81 106 ASN A CA 1
ATOM 863 C C . ASN A 1 106 ? 5.397 -6.051 5.079 1.00 71.81 106 ASN A C 1
ATOM 865 O O . ASN A 1 106 ? 5.046 -4.937 4.692 1.00 71.81 106 ASN A O 1
ATOM 869 N N . PRO A 1 107 ? 5.119 -7.151 4.354 1.00 82.44 107 PRO A N 1
ATOM 870 C CA . PRO A 1 107 ? 4.451 -7.068 3.060 1.00 82.44 107 PRO A CA 1
ATOM 871 C C . PRO A 1 107 ? 2.987 -6.638 3.221 1.00 82.44 107 PRO A C 1
ATOM 873 O O . PRO A 1 107 ? 2.203 -7.282 3.932 1.00 82.44 107 PRO A O 1
ATOM 876 N N . VAL A 1 108 ? 2.602 -5.588 2.499 1.00 90.50 108 VAL A N 1
ATOM 877 C CA . VAL A 1 108 ? 1.266 -4.972 2.553 1.00 90.50 108 VAL A CA 1
ATOM 878 C C . VAL A 1 108 ? 0.570 -4.959 1.192 1.00 90.50 108 VAL A C 1
ATOM 880 O O . VAL A 1 108 ? 1.190 -5.122 0.135 1.00 90.50 108 VAL A O 1
ATOM 883 N N . TYR A 1 109 ? -0.739 -4.740 1.238 1.00 92.31 109 TYR A N 1
ATOM 884 C CA . TYR A 1 109 ? -1.579 -4.412 0.098 1.00 92.31 109 TYR A CA 1
ATOM 885 C C . TYR A 1 109 ? -2.166 -3.026 0.295 1.00 92.31 109 TYR A C 1
ATOM 887 O O . TYR A 1 109 ? -2.672 -2.696 1.367 1.00 92.31 109 TYR A O 1
ATOM 895 N N . PHE A 1 110 ? -2.150 -2.245 -0.772 1.00 92.19 110 PHE A N 1
ATOM 896 C CA . PHE A 1 110 ? -2.932 -1.034 -0.871 1.00 92.19 110 PHE A CA 1
ATOM 897 C C . PHE A 1 110 ? -4.302 -1.383 -1.453 1.00 92.19 110 PHE A C 1
ATOM 899 O O . PHE A 1 110 ? -4.408 -1.747 -2.624 1.00 92.19 110 PHE A O 1
ATOM 906 N N . CYS A 1 111 ? -5.341 -1.318 -0.628 1.00 91.44 111 CYS A N 1
ATOM 907 C CA . CYS A 1 111 ? -6.708 -1.640 -1.014 1.00 91.44 111 CYS A CA 1
ATOM 908 C C . CYS A 1 111 ? -7.547 -0.376 -1.135 1.00 91.44 111 CYS A C 1
ATOM 910 O O . CYS A 1 111 ? -7.432 0.546 -0.327 1.00 91.44 111 CYS A O 1
ATOM 912 N N . TYR A 1 112 ? -8.411 -0.345 -2.140 1.00 89.88 112 TYR A N 1
ATOM 913 C CA . TYR A 1 112 ? -9.292 0.775 -2.393 1.00 89.88 112 TYR A CA 1
ATOM 914 C C . TYR A 1 112 ? -10.609 0.337 -3.012 1.00 89.88 112 TYR A C 1
ATOM 916 O O . TYR A 1 112 ? -10.686 -0.687 -3.686 1.00 89.88 112 TYR A O 1
ATOM 924 N N . GLY A 1 113 ? -11.648 1.128 -2.792 1.00 87.50 113 GLY A N 1
ATOM 925 C CA . GLY A 1 113 ? -12.987 0.820 -3.271 1.00 87.50 113 GLY A CA 1
ATOM 926 C C . GLY A 1 113 ? -13.870 2.062 -3.265 1.00 87.50 113 GLY A C 1
ATOM 927 O O . GLY A 1 113 ? -13.740 2.896 -2.360 1.00 87.50 113 GLY A O 1
ATOM 928 N N . PRO A 1 114 ? -14.726 2.231 -4.283 1.00 84.25 114 PRO A N 1
ATOM 929 C CA . PRO A 1 114 ? -15.689 3.312 -4.297 1.00 84.25 114 PRO A CA 1
ATOM 930 C C . PRO A 1 114 ? -16.838 3.035 -3.323 1.00 84.25 114 PRO A C 1
ATOM 932 O O . PRO A 1 114 ? -17.190 1.887 -3.038 1.00 84.25 114 PRO A O 1
ATOM 935 N N . GLU A 1 115 ? -17.448 4.114 -2.853 1.00 81.31 115 GLU A N 1
ATOM 936 C CA . GLU A 1 115 ? -18.793 4.087 -2.279 1.00 81.31 115 GLU A CA 1
ATOM 937 C C . GLU A 1 115 ? -19.794 3.438 -3.255 1.00 81.31 115 GLU A C 1
ATOM 939 O O . GLU A 1 115 ? -19.620 3.529 -4.477 1.00 81.31 115 GLU A O 1
ATOM 944 N N . THR A 1 116 ? -20.840 2.777 -2.740 1.00 73.50 116 THR A N 1
ATOM 945 C CA . THR A 1 116 ? -21.929 2.303 -3.609 1.00 73.50 116 THR A CA 1
ATOM 946 C C . THR A 1 116 ? -22.590 3.480 -4.326 1.00 73.50 116 THR A C 1
ATOM 948 O O . THR A 1 116 ? -22.665 4.588 -3.806 1.00 73.50 116 THR A O 1
ATOM 951 N N . GLY A 1 117 ? -23.050 3.228 -5.553 1.00 63.53 117 GLY A N 1
ATOM 952 C CA . GLY A 1 117 ? -23.651 4.244 -6.413 1.00 63.53 117 GLY A CA 1
ATOM 953 C C . GLY A 1 117 ? -22.689 4.690 -7.512 1.00 63.53 117 GLY A C 1
ATOM 954 O O . GLY A 1 117 ? -21.605 5.218 -7.273 1.00 63.53 117 GLY A O 1
ATOM 955 N N . HIS A 1 118 ? -23.084 4.478 -8.769 1.00 58.47 118 HIS A N 1
ATOM 956 C CA . HIS A 1 118 ? -22.298 4.847 -9.952 1.00 58.47 118 HIS A CA 1
ATOM 957 C C . HIS A 1 118 ? -22.348 6.359 -10.226 1.00 58.47 118 HIS A C 1
ATOM 959 O O . HIS A 1 118 ? -22.685 6.803 -11.323 1.00 58.47 118 HIS A O 1
ATOM 965 N N . HIS A 1 119 ? -22.021 7.170 -9.227 1.00 66.44 119 HIS A N 1
ATOM 966 C CA . HIS A 1 119 ? -21.928 8.611 -9.383 1.00 66.44 119 HIS A CA 1
ATOM 967 C C . HIS A 1 119 ? -20.551 8.975 -9.929 1.00 66.44 119 HIS A C 1
ATOM 969 O O . HIS A 1 119 ? -19.540 8.387 -9.540 1.00 66.44 119 HIS A O 1
ATOM 975 N N . LEU A 1 120 ? -20.498 9.967 -10.826 1.00 66.19 120 LEU A N 1
ATOM 976 C CA . LEU A 1 120 ? -19.217 10.514 -11.273 1.00 66.19 120 LEU A CA 1
ATOM 977 C C . LEU A 1 120 ? -18.406 10.952 -10.044 1.00 66.19 120 LEU A C 1
ATOM 979 O O . LEU A 1 120 ? -17.254 10.588 -9.911 1.00 66.19 120 LEU A O 1
ATOM 983 N N . ASN A 1 121 ? -19.005 11.647 -9.082 1.00 71.62 121 ASN A N 1
ATOM 984 C CA . ASN A 1 121 ? -18.284 12.154 -7.909 1.00 71.62 121 ASN A CA 1
ATOM 985 C C . ASN A 1 121 ? -18.211 11.149 -6.744 1.00 71.62 121 ASN A C 1
ATOM 987 O O . ASN A 1 121 ? -18.153 11.568 -5.590 1.00 71.62 121 ASN A O 1
ATOM 991 N N . ALA A 1 122 ? -18.245 9.843 -7.032 1.00 75.44 122 ALA A N 1
ATOM 992 C CA . ALA A 1 122 ? -18.146 8.815 -6.001 1.00 75.44 122 ALA A CA 1
ATOM 993 C C . ALA A 1 122 ? -16.824 8.943 -5.229 1.00 75.44 122 ALA A C 1
ATOM 995 O O . ALA A 1 122 ? -15.746 9.109 -5.820 1.00 75.44 122 ALA A O 1
ATOM 996 N N . GLN A 1 123 ? -16.925 8.867 -3.904 1.00 82.19 123 GLN A N 1
ATOM 997 C CA . GLN A 1 123 ? -15.770 8.863 -3.018 1.00 82.19 123 GLN A CA 1
ATOM 998 C C . GLN A 1 123 ? -15.064 7.514 -3.116 1.00 82.19 123 GLN A C 1
ATOM 1000 O O . GLN A 1 123 ? -15.697 6.460 -3.181 1.00 82.19 123 GLN A O 1
ATOM 1005 N N . LEU A 1 124 ? -13.740 7.563 -3.144 1.00 84.50 124 LEU A N 1
ATOM 1006 C CA . LEU A 1 124 ? -12.866 6.409 -3.152 1.00 84.50 124 LEU A CA 1
ATOM 1007 C C . LEU A 1 124 ? -12.161 6.331 -1.805 1.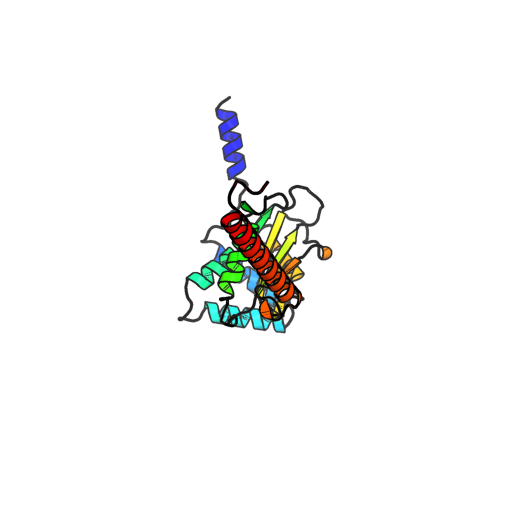00 84.50 124 LEU A C 1
ATOM 1009 O O . LEU A 1 124 ? -11.425 7.240 -1.421 1.00 84.50 124 LEU A O 1
ATOM 1013 N N . PHE A 1 125 ? -12.380 5.233 -1.100 1.00 87.19 125 PHE A N 1
ATOM 1014 C CA . PHE A 1 125 ? -11.731 4.967 0.173 1.00 87.19 125 PHE A CA 1
ATOM 1015 C C . PHE A 1 125 ? -10.487 4.128 -0.068 1.00 87.19 125 PHE A C 1
ATOM 1017 O O . PHE A 1 125 ? -10.522 3.215 -0.894 1.00 87.19 125 PHE A O 1
ATOM 1024 N N . SER A 1 126 ? -9.405 4.417 0.654 1.00 89.00 126 SER A N 1
ATOM 1025 C CA . SER A 1 126 ? -8.170 3.636 0.590 1.00 89.00 126 SER A CA 1
ATOM 1026 C C . SER A 1 126 ? -7.629 3.286 1.972 1.00 89.00 126 SER A C 1
ATOM 1028 O O . SER A 1 126 ? -7.704 4.086 2.911 1.00 89.00 126 SER A O 1
ATOM 1030 N N . SER A 1 127 ? -7.045 2.096 2.079 1.00 90.31 127 SER A N 1
ATOM 1031 C CA . SER A 1 127 ? -6.361 1.606 3.273 1.00 90.31 127 SER A CA 1
ATOM 1032 C C . SER A 1 127 ? -5.144 0.758 2.901 1.00 90.31 127 SER A C 1
ATOM 1034 O O . SER A 1 127 ? -5.114 0.088 1.867 1.00 90.31 127 SER A O 1
ATOM 1036 N N . CYS A 1 128 ? -4.129 0.781 3.761 1.00 91.38 128 CYS A N 1
ATOM 1037 C CA . CYS A 1 128 ? -2.973 -0.102 3.660 1.00 91.38 128 CYS A CA 1
ATOM 1038 C C . CYS A 1 128 ? -3.139 -1.248 4.658 1.00 91.38 128 CYS A C 1
ATOM 1040 O O . CYS A 1 128 ? -3.273 -1.011 5.859 1.00 91.38 128 CYS A O 1
ATOM 1042 N N . ILE A 1 129 ? -3.169 -2.489 4.170 1.00 92.56 129 ILE A N 1
ATOM 1043 C CA . ILE A 1 129 ? -3.453 -3.671 4.990 1.00 92.56 129 ILE A CA 1
ATOM 1044 C C . ILE A 1 129 ? -2.315 -4.697 4.923 1.00 92.56 129 ILE A C 1
ATOM 1046 O O . ILE A 1 129 ? -1.693 -4.863 3.871 1.00 92.56 129 ILE A O 1
ATOM 1050 N N . PRO A 1 130 ? -2.039 -5.437 6.010 1.00 91.19 130 PRO A N 1
ATOM 1051 C CA . PRO A 1 130 ? -1.096 -6.551 5.978 1.00 91.19 130 PRO A CA 1
ATOM 1052 C C . PRO A 1 130 ? -1.521 -7.659 5.002 1.00 91.19 130 PRO A C 1
ATOM 1054 O O . PRO A 1 130 ? -2.707 -7.928 4.829 1.00 91.19 130 PRO A O 1
ATOM 1057 N N . THR A 1 131 ? -0.554 -8.375 4.421 1.00 90.12 131 THR A N 1
ATOM 1058 C CA . THR A 1 131 ? -0.814 -9.496 3.489 1.00 90.12 131 THR A CA 1
ATOM 1059 C C . THR A 1 131 ? -1.826 -10.543 3.987 1.00 90.12 131 THR A C 1
ATOM 1061 O O . THR A 1 131 ? -2.683 -10.935 3.193 1.00 90.12 131 THR A O 1
ATOM 1064 N N . PRO A 1 132 ? -1.803 -10.987 5.262 1.00 90.56 132 PRO A N 1
ATOM 1065 C CA . PRO A 1 132 ? -2.780 -11.959 5.765 1.00 90.56 132 PRO A CA 1
ATOM 1066 C C . PRO A 1 132 ? -4.236 -11.469 5.737 1.00 90.56 132 PRO A C 1
ATOM 1068 O O . PRO A 1 132 ? -5.152 -12.283 5.762 1.00 90.56 132 PRO A O 1
ATOM 1071 N N . CYS A 1 133 ? -4.455 -10.156 5.653 1.00 91.06 133 CYS A N 1
ATOM 1072 C CA . CYS A 1 133 ? -5.770 -9.523 5.706 1.00 91.06 133 CYS A CA 1
ATOM 1073 C C . CYS A 1 133 ? -6.468 -9.381 4.348 1.00 91.06 133 CYS A C 1
ATOM 1075 O O . CYS A 1 133 ? -7.540 -8.785 4.279 1.00 91.06 133 CYS A O 1
ATOM 1077 N N . ILE A 1 134 ? -5.888 -9.888 3.257 1.00 91.06 134 ILE A N 1
ATOM 1078 C CA . ILE A 1 134 ? -6.418 -9.663 1.903 1.00 91.06 134 ILE A CA 1
ATOM 1079 C C . ILE A 1 134 ? -7.870 -10.139 1.732 1.00 91.06 134 ILE A C 1
ATOM 1081 O O . ILE A 1 134 ? -8.673 -9.457 1.092 1.00 91.06 134 ILE A O 1
ATOM 1085 N N . ASN A 1 135 ? -8.228 -11.260 2.362 1.00 91.75 135 ASN A N 1
ATOM 1086 C CA . ASN A 1 135 ? -9.579 -11.824 2.303 1.00 91.75 135 ASN A CA 1
ATOM 1087 C C . ASN A 1 135 ? -10.606 -10.981 3.078 1.00 91.75 135 ASN A C 1
ATOM 1089 O O . ASN A 1 135 ? -11.787 -11.022 2.756 1.00 91.75 135 ASN A O 1
ATOM 1093 N N . ASP A 1 136 ? -10.150 -10.183 4.047 1.00 92.25 136 ASP A N 1
ATOM 1094 C CA . ASP A 1 136 ? -10.982 -9.301 4.873 1.00 92.25 136 ASP A CA 1
ATOM 1095 C C . ASP A 1 136 ? -10.945 -7.841 4.383 1.00 92.25 136 ASP A C 1
ATOM 1097 O O . ASP A 1 136 ? -11.427 -6.935 5.063 1.00 92.25 136 ASP A O 1
ATOM 1101 N N . SER A 1 137 ? -10.355 -7.588 3.209 1.00 91.19 137 SER A N 1
ATOM 1102 C CA . SER A 1 137 ? -10.114 -6.240 2.671 1.00 91.19 137 SER A CA 1
ATOM 1103 C C . SER A 1 137 ? -11.379 -5.384 2.587 1.00 91.19 137 SER A C 1
ATOM 1105 O O . SER A 1 137 ? -11.351 -4.218 2.979 1.00 91.19 137 SER A O 1
ATOM 1107 N N . VAL A 1 138 ? -12.495 -5.971 2.148 1.00 90.50 138 VAL A N 1
ATOM 1108 C CA . VAL A 1 138 ? -13.804 -5.306 2.071 1.00 90.50 138 VAL A CA 1
ATOM 1109 C C . VAL A 1 138 ? -14.268 -4.863 3.459 1.00 90.50 138 VAL A C 1
ATOM 1111 O O . VAL A 1 138 ? -14.556 -3.687 3.675 1.00 90.50 138 VAL A O 1
ATOM 1114 N N . THR A 1 139 ? -14.258 -5.781 4.428 1.00 90.62 139 THR A N 1
ATOM 1115 C CA . THR A 1 139 ? -14.647 -5.513 5.818 1.00 90.62 139 THR A CA 1
ATOM 1116 C C . THR A 1 139 ? -13.760 -4.447 6.452 1.00 90.62 139 THR A C 1
ATOM 1118 O O . THR A 1 139 ? -14.244 -3.574 7.172 1.00 90.62 139 THR A O 1
ATOM 1121 N N . ILE A 1 140 ? -12.453 -4.483 6.189 1.00 90.38 140 ILE A N 1
ATOM 1122 C CA . ILE A 1 140 ? -11.506 -3.494 6.713 1.00 90.38 140 ILE A CA 1
ATOM 1123 C C . ILE A 1 140 ? -11.799 -2.104 6.148 1.00 90.38 140 ILE A C 1
ATOM 1125 O O . ILE A 1 140 ? -11.769 -1.117 6.891 1.00 90.38 140 ILE A O 1
ATOM 1129 N N . LEU A 1 141 ? -12.084 -2.025 4.849 1.00 89.00 141 LEU A N 1
ATOM 1130 C CA . LEU A 1 141 ? -12.346 -0.767 4.168 1.00 89.00 141 LEU A CA 1
ATOM 1131 C C . LEU A 1 141 ? -13.707 -0.177 4.570 1.00 89.00 141 LEU A C 1
ATOM 1133 O O . LEU A 1 141 ? -13.784 1.025 4.817 1.00 89.00 141 LEU A O 1
ATOM 1137 N N . ASP A 1 142 ? -14.747 -1.002 4.732 1.00 88.69 142 ASP A N 1
ATOM 1138 C CA . ASP A 1 142 ? -16.061 -0.549 5.216 1.00 88.69 142 ASP A CA 1
ATOM 1139 C C . ASP A 1 142 ? -15.986 -0.067 6.676 1.00 88.69 142 ASP A C 1
ATOM 1141 O O . ASP A 1 142 ? -16.513 0.995 7.015 1.00 88.69 142 ASP A O 1
ATOM 1145 N N . ASN A 1 143 ? -15.216 -0.761 7.528 1.00 88.19 143 ASN A N 1
ATOM 1146 C CA . ASN A 1 143 ? -14.911 -0.289 8.884 1.00 88.19 143 ASN A CA 1
ATOM 1147 C C . ASN A 1 143 ? -14.174 1.054 8.867 1.00 88.19 143 ASN A C 1
ATOM 1149 O O . ASN A 1 143 ? -14.536 1.958 9.617 1.00 88.19 143 ASN A O 1
ATOM 1153 N N . TRP A 1 144 ? -13.145 1.202 8.029 1.00 86.50 144 TRP A N 1
ATOM 1154 C CA . TRP A 1 144 ? -12.400 2.456 7.909 1.00 86.50 144 TRP A CA 1
ATOM 1155 C C . TRP A 1 144 ? -13.316 3.610 7.498 1.00 86.50 144 TRP A C 1
ATOM 1157 O O . TRP A 1 144 ? -13.388 4.634 8.178 1.00 86.50 144 TRP A O 1
ATOM 1167 N N . LYS A 1 145 ? -14.089 3.397 6.435 1.00 85.56 145 LYS A N 1
ATOM 1168 C CA . LYS A 1 145 ? -15.097 4.329 5.945 1.00 85.56 145 LYS A CA 1
ATOM 1169 C C . LYS A 1 145 ? -16.088 4.733 7.037 1.00 85.56 145 LYS A C 1
ATOM 1171 O O . LYS A 1 145 ? -16.376 5.919 7.166 1.00 85.56 145 LYS A O 1
ATOM 1176 N N . SER A 1 146 ? -16.600 3.784 7.825 1.00 84.75 146 SER A N 1
ATOM 1177 C CA . SER A 1 146 ? -17.587 4.068 8.879 1.00 84.75 146 SER A CA 1
ATOM 1178 C C . SER A 1 146 ? -17.098 5.104 9.901 1.00 84.75 146 SER A C 1
ATOM 1180 O O . SER A 1 146 ? -17.903 5.811 10.505 1.00 84.75 146 SER A O 1
ATOM 1182 N N . ILE A 1 147 ? -15.776 5.230 10.050 1.00 83.50 147 ILE A N 1
ATOM 1183 C CA . ILE A 1 147 ? -15.129 6.150 10.983 1.00 83.50 147 ILE A CA 1
ATOM 1184 C C . ILE A 1 147 ? -14.910 7.521 10.341 1.00 83.50 147 ILE A C 1
ATOM 1186 O O . ILE A 1 147 ? -15.177 8.539 10.975 1.00 83.50 147 ILE A O 1
ATOM 1190 N N . ILE A 1 148 ? -14.446 7.566 9.089 1.00 81.38 148 ILE A N 1
ATOM 1191 C CA . ILE A 1 148 ? -14.111 8.835 8.418 1.00 81.38 148 ILE A CA 1
ATOM 1192 C C . ILE A 1 148 ? -15.297 9.494 7.706 1.00 81.38 148 ILE A C 1
ATOM 1194 O O . ILE A 1 148 ? -15.315 10.710 7.535 1.00 81.38 148 ILE A O 1
ATOM 1198 N N . ALA A 1 149 ? -16.295 8.711 7.300 1.00 82.00 149 ALA A N 1
ATOM 1199 C CA . ALA A 1 149 ? -17.456 9.162 6.545 1.00 82.00 149 ALA A CA 1
ATOM 1200 C C . ALA A 1 149 ? -18.721 8.384 6.969 1.00 82.00 149 ALA A C 1
ATOM 1202 O O . ALA A 1 149 ? -19.299 7.649 6.169 1.00 82.00 149 ALA A O 1
ATOM 1203 N N . PRO A 1 150 ? -19.228 8.563 8.203 1.00 77.19 150 PRO A N 1
ATOM 1204 C CA . PRO A 1 150 ? -20.344 7.772 8.745 1.00 77.19 150 PRO A CA 1
ATOM 1205 C C . PRO A 1 150 ? -21.669 7.919 7.977 1.00 77.19 150 PRO A C 1
ATOM 1207 O O . PRO A 1 150 ? -22.587 7.131 8.175 1.00 77.19 150 PRO A O 1
ATOM 1210 N N . ARG A 1 151 ? -21.792 8.938 7.117 1.00 73.81 151 ARG A N 1
ATOM 1211 C CA . ARG A 1 151 ? -22.990 9.207 6.304 1.00 73.81 151 ARG A CA 1
ATOM 1212 C C . ARG A 1 151 ? -22.936 8.607 4.893 1.00 73.81 151 ARG A C 1
ATOM 1214 O O . ARG A 1 151 ? -23.878 8.825 4.142 1.00 73.81 151 ARG A O 1
ATOM 1221 N N . SER A 1 152 ? -21.857 7.912 4.534 1.00 68.62 152 SER A N 1
ATOM 1222 C CA . SER A 1 152 ? -21.664 7.351 3.189 1.00 68.62 152 SER A CA 1
ATOM 1223 C C . SER A 1 152 ? -22.248 5.933 3.045 1.00 68.62 152 SER A C 1
ATOM 1225 O O . SER A 1 152 ? -22.225 5.130 3.988 1.00 68.62 152 SER A O 1
ATOM 1227 N N . GLU A 1 153 ? -22.776 5.612 1.864 1.00 75.69 153 GLU A N 1
ATOM 1228 C CA . GLU A 1 153 ? -23.331 4.311 1.466 1.00 75.69 153 GLU A CA 1
ATOM 1229 C C . GLU A 1 153 ? -22.263 3.217 1.459 1.00 75.69 153 GLU A C 1
ATOM 1231 O O . GLU A 1 153 ? -21.078 3.500 1.306 1.00 75.69 153 GLU A O 1
ATOM 1236 N N . LYS A 1 154 ? -22.641 1.951 1.687 1.00 76.88 154 LYS A N 1
ATOM 1237 C CA . LYS A 1 154 ? -21.708 0.809 1.846 1.00 76.88 154 LYS A CA 1
ATOM 1238 C C . LYS A 1 154 ? -20.636 0.743 0.750 1.00 76.88 154 LYS A C 1
ATOM 1240 O O . LYS A 1 154 ? -20.804 1.261 -0.346 1.00 76.88 154 LYS A O 1
ATOM 1245 N N . ILE A 1 155 ? -19.504 0.115 1.027 1.00 74.69 155 ILE A N 1
ATOM 1246 C CA . ILE A 1 155 ? -18.558 -0.154 -0.060 1.00 74.69 155 ILE A CA 1
ATOM 1247 C C . ILE A 1 155 ? -19.127 -1.278 -0.923 1.00 74.69 155 ILE A C 1
ATOM 1249 O O . ILE A 1 155 ? -19.703 -2.233 -0.410 1.00 74.69 155 ILE A O 1
ATOM 1253 N N . SER A 1 156 ? -19.015 -1.126 -2.238 1.00 71.44 156 SER A N 1
ATOM 1254 C CA . SER A 1 156 ? -19.392 -2.175 -3.182 1.00 71.44 156 SER A CA 1
ATOM 1255 C C . SER A 1 156 ? -18.368 -3.310 -3.111 1.00 71.44 156 SER A C 1
ATOM 1257 O O . SER A 1 156 ? -17.223 -3.131 -3.534 1.00 71.44 156 SER A O 1
ATOM 1259 N N . ASP A 1 157 ? -18.770 -4.479 -2.600 1.00 69.56 157 ASP A N 1
ATOM 1260 C CA . ASP A 1 157 ? -17.914 -5.673 -2.492 1.00 69.56 157 ASP A CA 1
ATOM 1261 C C . ASP A 1 157 ? -17.267 -6.053 -3.836 1.00 69.56 157 ASP A C 1
ATOM 1263 O O . ASP A 1 157 ? -16.136 -6.536 -3.877 1.00 69.56 157 ASP A O 1
ATOM 1267 N N . THR A 1 158 ? -17.957 -5.806 -4.955 1.00 70.94 158 THR A N 1
ATOM 1268 C CA . THR A 1 158 ? -17.472 -6.137 -6.303 1.00 70.94 158 THR A CA 1
ATOM 1269 C C . THR A 1 158 ? -16.431 -5.160 -6.847 1.00 70.94 158 THR A C 1
ATOM 1271 O O . THR A 1 158 ? -15.710 -5.504 -7.786 1.00 70.94 158 THR A O 1
ATOM 1274 N N . ASP A 1 159 ? -16.331 -3.958 -6.273 1.00 79.06 159 ASP A N 1
ATOM 1275 C CA . ASP A 1 159 ? -15.472 -2.883 -6.783 1.00 79.06 159 ASP A CA 1
ATOM 1276 C C . ASP A 1 159 ? -14.219 -2.642 -5.932 1.00 79.06 159 ASP A C 1
ATOM 1278 O O . ASP A 1 159 ? -13.415 -1.763 -6.259 1.00 79.06 159 ASP A O 1
ATOM 1282 N N . VAL A 1 160 ? -14.009 -3.429 -4.871 1.00 87.00 160 VAL A N 1
ATOM 1283 C CA . VAL A 1 160 ? -12.773 -3.365 -4.084 1.00 87.00 160 VAL A CA 1
ATOM 1284 C C . VAL A 1 160 ? -11.612 -3.953 -4.885 1.00 87.00 160 VAL A C 1
ATOM 1286 O O . VAL A 1 160 ? -11.655 -5.072 -5.400 1.00 87.00 160 VAL A O 1
ATOM 1289 N N . ARG A 1 161 ? -10.535 -3.178 -4.992 1.00 88.94 161 ARG A N 1
ATOM 1290 C CA . ARG A 1 161 ? -9.290 -3.546 -5.662 1.00 88.94 161 ARG A CA 1
ATOM 1291 C C . ARG A 1 161 ? -8.145 -3.434 -4.678 1.00 88.94 161 ARG A C 1
ATOM 1293 O O . ARG A 1 161 ? -8.046 -2.462 -3.941 1.00 88.94 161 ARG A O 1
ATOM 1300 N N . CYS A 1 162 ? -7.252 -4.412 -4.704 1.00 90.06 162 CYS A N 1
ATOM 1301 C CA . CYS A 1 162 ? -6.058 -4.412 -3.878 1.00 90.06 162 CYS A CA 1
ATOM 1302 C C . CYS A 1 162 ? -4.826 -4.572 -4.758 1.00 90.06 162 CYS A C 1
ATOM 1304 O O . CYS A 1 162 ? -4.731 -5.509 -5.552 1.00 90.06 162 CYS A O 1
ATOM 1306 N N . VAL A 1 163 ? -3.880 -3.656 -4.595 1.00 89.88 163 VAL A N 1
ATOM 1307 C CA . VAL A 1 163 ? -2.582 -3.678 -5.256 1.00 89.88 163 VAL A CA 1
ATOM 1308 C C . VAL A 1 163 ? -1.557 -4.110 -4.228 1.00 89.88 163 VAL A C 1
ATOM 1310 O O . VAL A 1 163 ? -1.413 -3.501 -3.169 1.00 89.88 163 VAL A O 1
ATOM 1313 N N . ARG A 1 164 ? -0.860 -5.201 -4.522 1.00 87.44 164 ARG A N 1
ATOM 1314 C CA . ARG A 1 164 ? 0.232 -5.671 -3.677 1.00 87.44 164 ARG A CA 1
ATOM 1315 C C . ARG A 1 164 ? 1.432 -4.748 -3.845 1.00 87.44 164 ARG A C 1
ATOM 1317 O O . ARG A 1 164 ? 1.738 -4.388 -4.976 1.00 87.44 164 ARG A O 1
ATOM 1324 N N . SER A 1 165 ? 2.121 -4.448 -2.748 1.00 80.50 165 SER A N 1
ATOM 1325 C CA . SER A 1 165 ? 3.369 -3.678 -2.791 1.00 80.50 165 SER A CA 1
ATOM 1326 C C . SER A 1 165 ? 4.433 -4.383 -3.662 1.00 80.50 165 SER A C 1
ATOM 1328 O O . SER A 1 165 ? 4.891 -3.816 -4.652 1.00 80.50 165 SER A O 1
ATOM 1330 N N . ARG A 1 166 ? 4.673 -5.689 -3.434 1.00 73.06 166 ARG A N 1
ATOM 1331 C CA . ARG A 1 166 ? 5.605 -6.511 -4.233 1.00 73.06 166 ARG A CA 1
ATOM 1332 C C . ARG A 1 166 ? 4.919 -7.317 -5.333 1.00 73.06 166 ARG A C 1
ATOM 1334 O O . ARG A 1 166 ? 3.954 -8.037 -5.072 1.00 73.06 166 ARG A O 1
ATOM 1341 N N . HIS A 1 167 ? 5.519 -7.365 -6.521 1.00 64.31 167 HIS A N 1
ATOM 1342 C CA . HIS A 1 167 ? 5.212 -8.408 -7.505 1.00 64.31 167 HIS A CA 1
ATOM 1343 C C . HIS A 1 167 ? 5.609 -9.797 -6.971 1.00 64.31 167 HIS A C 1
ATOM 1345 O O . HIS A 1 167 ? 6.653 -9.963 -6.340 1.00 64.31 167 HIS A O 1
ATOM 1351 N N . THR A 1 168 ? 4.789 -10.821 -7.233 1.00 64.06 168 THR A N 1
ATOM 1352 C CA . THR A 1 168 ? 5.044 -12.217 -6.808 1.00 64.06 168 THR A CA 1
ATOM 1353 C C . THR A 1 168 ? 6.330 -12.799 -7.386 1.00 64.06 168 THR A C 1
ATOM 1355 O O . THR A 1 168 ? 6.894 -13.751 -6.850 1.00 64.06 168 THR A O 1
ATOM 1358 N N . THR A 1 169 ? 6.783 -12.224 -8.490 1.00 65.56 169 THR A N 1
ATOM 1359 C CA . THR A 1 169 ? 7.915 -12.656 -9.291 1.00 65.56 169 THR A CA 1
ATOM 1360 C C . THR A 1 169 ? 8.760 -11.426 -9.618 1.00 65.56 169 THR A C 1
ATOM 1362 O O . THR A 1 169 ? 8.221 -10.387 -10.003 1.00 65.56 169 THR A O 1
ATOM 1365 N N . PRO A 1 170 ? 10.090 -11.492 -9.442 1.00 71.44 170 PRO A N 1
ATOM 1366 C CA . PRO A 1 170 ? 10.951 -10.386 -9.827 1.00 71.44 170 PRO A CA 1
ATOM 1367 C C . PRO A 1 170 ? 10.919 -10.192 -11.348 1.00 71.44 170 PRO A C 1
ATOM 1369 O O . PRO A 1 170 ? 10.786 -11.162 -12.096 1.00 71.44 170 PRO A O 1
ATOM 1372 N N . TRP A 1 171 ? 11.102 -8.951 -11.806 1.00 70.69 171 TRP A N 1
ATOM 1373 C CA . TRP A 1 171 ? 10.988 -8.573 -13.222 1.00 70.69 171 TRP A CA 1
ATOM 1374 C C . TRP A 1 171 ? 11.874 -9.413 -14.156 1.00 70.69 171 TRP A C 1
ATOM 1376 O O . TRP A 1 171 ? 11.466 -9.731 -15.265 1.00 70.69 171 TRP A O 1
ATOM 1386 N N . TYR A 1 172 ? 13.058 -9.842 -13.707 1.00 72.06 172 TYR A N 1
ATOM 1387 C CA . TYR A 1 172 ? 13.973 -10.663 -14.510 1.00 72.06 172 TYR A CA 1
ATOM 1388 C C . TYR A 1 172 ? 13.522 -12.124 -14.655 1.00 72.06 172 TYR A C 1
ATOM 1390 O O . TYR A 1 172 ? 14.074 -12.866 -15.463 1.00 72.06 172 TYR A O 1
ATOM 1398 N N . ARG A 1 173 ? 12.544 -12.567 -13.857 1.00 74.56 173 ARG A N 1
ATOM 1399 C CA . ARG A 1 173 ? 11.925 -13.893 -13.969 1.00 74.56 173 ARG A CA 1
ATOM 1400 C C . ARG A 1 173 ? 10.697 -13.864 -14.887 1.00 74.56 173 ARG A C 1
ATOM 1402 O O . ARG A 1 173 ? 10.248 -14.918 -15.335 1.00 74.56 173 ARG A O 1
ATOM 1409 N N . GLU A 1 174 ? 10.190 -12.675 -15.210 1.00 81.06 174 GLU A N 1
ATOM 1410 C CA . GLU A 1 174 ? 9.116 -12.493 -16.180 1.00 81.06 174 GLU A CA 1
ATOM 1411 C C . GLU A 1 174 ? 9.654 -12.640 -17.605 1.00 81.06 174 GLU A C 1
ATOM 1413 O O . GLU A 1 174 ? 10.448 -11.829 -18.088 1.00 81.06 174 GLU A O 1
ATOM 1418 N N . LYS A 1 175 ? 9.189 -13.672 -18.317 1.00 85.38 175 LYS A N 1
ATOM 1419 C CA . LYS A 1 175 ? 9.645 -13.978 -19.686 1.00 85.38 175 LYS A CA 1
ATOM 1420 C C . LYS A 1 175 ? 9.455 -12.790 -20.632 1.00 85.38 175 LYS A C 1
ATOM 1422 O O . LYS A 1 175 ? 10.312 -12.531 -21.470 1.00 85.38 175 LYS A O 1
ATOM 1427 N N . TYR A 1 176 ? 8.357 -12.052 -20.469 1.00 86.94 176 TYR A N 1
ATOM 1428 C CA . TYR A 1 176 ? 8.044 -10.874 -21.277 1.00 86.94 176 TYR A CA 1
ATOM 1429 C C . TYR A 1 176 ? 9.121 -9.782 -21.177 1.00 86.94 176 TYR A C 1
ATOM 1431 O O . TYR A 1 176 ? 9.511 -9.219 -22.196 1.00 86.94 176 TYR A O 1
ATOM 1439 N N . MET A 1 177 ? 9.658 -9.529 -19.978 1.00 84.25 177 MET A N 1
ATOM 1440 C CA . MET A 1 177 ? 10.691 -8.506 -19.777 1.00 84.25 177 MET A CA 1
ATOM 1441 C C . MET A 1 177 ? 12.009 -8.878 -20.455 1.00 84.25 177 MET A C 1
ATOM 1443 O O . MET A 1 177 ? 12.674 -8.015 -21.025 1.00 84.25 177 MET A O 1
ATOM 1447 N N . ILE A 1 178 ? 12.360 -10.168 -20.461 1.00 86.44 178 ILE A N 1
ATOM 1448 C CA . ILE A 1 178 ? 13.538 -10.667 -21.181 1.00 86.44 178 ILE A CA 1
ATOM 1449 C C . ILE A 1 178 ? 13.370 -10.427 -22.686 1.00 86.44 178 ILE A C 1
ATOM 1451 O O . ILE A 1 178 ? 14.257 -9.853 -23.315 1.00 86.44 178 ILE A O 1
ATOM 1455 N N . PHE A 1 179 ? 12.223 -10.804 -23.264 1.00 91.38 179 PHE A N 1
ATOM 1456 C CA . PHE A 1 179 ? 11.952 -10.571 -24.688 1.00 91.38 179 PHE A CA 1
ATOM 1457 C C . PHE A 1 179 ? 11.968 -9.084 -25.054 1.00 91.38 179 PHE A C 1
ATOM 1459 O O . PHE A 1 179 ? 12.563 -8.717 -26.067 1.00 91.38 179 PHE A O 1
ATOM 1466 N N . ALA A 1 180 ? 11.374 -8.226 -24.221 1.00 91.94 180 ALA A N 1
ATOM 1467 C CA . ALA A 1 180 ? 11.395 -6.782 -24.422 1.00 91.94 180 ALA A CA 1
ATOM 1468 C C . ALA A 1 180 ? 12.830 -6.229 -24.408 1.00 91.94 180 ALA A C 1
ATOM 1470 O O . ALA A 1 180 ? 13.207 -5.479 -25.307 1.00 91.94 180 ALA A O 1
ATOM 1471 N N . LEU A 1 181 ? 13.662 -6.647 -23.447 1.00 90.12 181 LEU A N 1
ATOM 1472 C CA . LEU A 1 181 ? 15.068 -6.246 -23.380 1.00 90.12 181 LEU A CA 1
ATOM 1473 C C . LEU A 1 181 ? 15.841 -6.675 -24.635 1.00 90.12 181 LEU A C 1
ATOM 1475 O O . LEU A 1 181 ? 16.552 -5.862 -25.223 1.00 90.12 181 LEU A O 1
ATOM 1479 N N . PHE A 1 182 ? 15.674 -7.922 -25.082 1.00 93.81 182 PHE A N 1
ATOM 1480 C CA . PHE A 1 182 ? 16.296 -8.402 -26.320 1.00 93.81 182 PHE A CA 1
ATOM 1481 C C . PHE A 1 182 ? 15.853 -7.5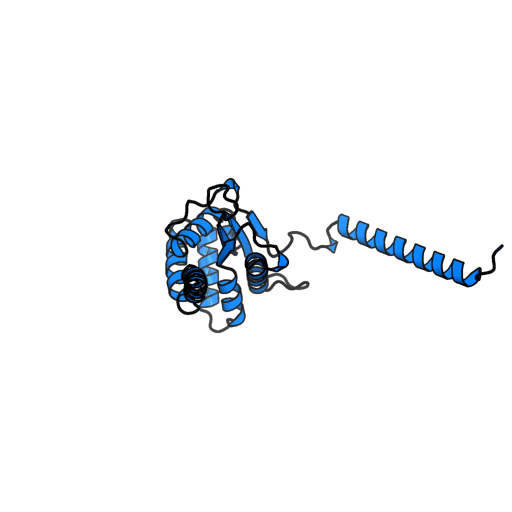92 -27.540 1.00 93.81 182 PHE A C 1
ATOM 1483 O O . PHE A 1 182 ? 16.690 -7.219 -28.360 1.00 93.81 182 PHE A O 1
ATOM 1490 N N . TYR A 1 183 ? 14.562 -7.277 -27.645 1.00 95.69 183 TYR A N 1
ATOM 1491 C CA . TYR A 1 183 ? 14.033 -6.445 -28.722 1.00 95.69 183 TYR A CA 1
ATOM 1492 C C . TYR A 1 183 ? 14.666 -5.046 -28.735 1.00 95.69 183 TYR A C 1
ATOM 1494 O O . TYR A 1 183 ? 15.088 -4.571 -29.794 1.00 95.69 183 TYR A O 1
ATOM 1502 N N . PHE A 1 184 ? 14.801 -4.405 -27.569 1.00 95.25 184 PHE A N 1
ATOM 1503 C CA . PHE A 1 184 ? 15.475 -3.110 -27.457 1.00 95.25 184 PHE A CA 1
ATOM 1504 C C . PHE A 1 184 ? 16.954 -3.191 -27.837 1.00 95.25 184 PHE A C 1
ATOM 1506 O O . PHE A 1 184 ? 17.432 -2.331 -28.573 1.00 95.25 184 PHE A O 1
ATOM 1513 N N . LEU A 1 185 ? 17.666 -4.237 -27.406 1.00 95.75 185 LEU A N 1
ATOM 1514 C CA . LEU A 1 185 ? 19.072 -4.441 -27.764 1.00 95.75 185 LEU A CA 1
ATOM 1515 C C . LEU A 1 185 ? 19.252 -4.634 -29.274 1.00 95.75 185 LEU A C 1
ATOM 1517 O O . LEU A 1 185 ? 20.123 -4.002 -29.865 1.00 95.75 185 LEU A O 1
ATOM 1521 N N . ILE A 1 186 ? 18.416 -5.452 -29.919 1.00 96.62 186 ILE A N 1
ATOM 1522 C CA . ILE A 1 186 ? 18.461 -5.660 -31.376 1.00 96.62 186 ILE A CA 1
ATOM 1523 C C . ILE A 1 186 ? 18.158 -4.353 -32.115 1.00 96.62 186 ILE A C 1
ATOM 1525 O O . ILE A 1 186 ? 18.889 -3.980 -33.031 1.00 96.62 186 ILE A O 1
ATOM 1529 N N . SER A 1 187 ? 17.120 -3.628 -31.693 1.00 95.31 187 SER A N 1
ATOM 1530 C CA . SER A 1 187 ? 16.750 -2.336 -32.286 1.00 95.31 187 SER A CA 1
ATOM 1531 C C . SER A 1 187 ? 17.887 -1.316 -32.164 1.00 95.31 187 SER A C 1
ATOM 1533 O O . SER A 1 187 ? 18.202 -0.610 -33.120 1.00 95.31 187 SER A O 1
ATOM 1535 N N . TYR A 1 188 ? 18.553 -1.282 -31.008 1.00 96.56 188 TYR A N 1
ATOM 1536 C CA . TYR A 1 188 ? 19.716 -0.435 -30.768 1.00 96.56 188 TYR A CA 1
ATOM 1537 C C . TYR A 1 188 ? 20.900 -0.804 -31.675 1.00 96.56 188 TYR A C 1
ATOM 1539 O O . TYR A 1 188 ? 21.508 0.077 -32.281 1.00 96.56 188 TYR A O 1
ATOM 1547 N N . TRP A 1 189 ? 21.183 -2.099 -31.853 1.00 97.12 189 TRP A N 1
ATOM 1548 C CA . TRP A 1 189 ? 22.205 -2.564 -32.796 1.00 97.12 189 TRP A CA 1
ATOM 1549 C C . TRP A 1 189 ? 21.900 -2.158 -34.239 1.00 97.12 189 TRP A C 1
ATOM 1551 O O . TRP A 1 189 ? 22.792 -1.671 -34.930 1.00 97.12 189 TRP A O 1
ATOM 1561 N N . ILE A 1 190 ? 20.649 -2.297 -34.690 1.00 96.06 190 ILE A N 1
ATOM 1562 C CA . ILE A 1 190 ? 20.230 -1.866 -36.034 1.00 96.06 190 ILE A CA 1
ATOM 1563 C C . ILE A 1 190 ? 20.495 -0.368 -36.225 1.00 96.06 190 ILE A C 1
ATOM 1565 O O . ILE A 1 190 ? 21.042 0.022 -37.255 1.00 96.06 190 ILE A O 1
ATOM 1569 N N . LEU A 1 191 ? 20.171 0.465 -35.230 1.00 95.75 191 LEU A N 1
ATOM 1570 C CA . LEU A 1 191 ? 20.450 1.903 -35.279 1.00 95.75 191 LEU A CA 1
ATOM 1571 C C . LEU A 1 191 ? 21.950 2.199 -35.365 1.00 95.75 191 LEU A C 1
ATOM 1573 O O . LEU A 1 191 ? 22.349 3.044 -36.168 1.00 95.75 191 LEU A O 1
ATOM 1577 N N . ILE A 1 192 ? 22.788 1.493 -34.598 1.00 95.81 192 ILE A N 1
ATOM 1578 C CA . ILE A 1 192 ? 24.249 1.636 -34.684 1.00 95.81 192 ILE A CA 1
ATOM 1579 C C . ILE A 1 192 ? 24.728 1.294 -36.094 1.00 95.81 192 ILE A C 1
ATOM 1581 O O . ILE A 1 192 ? 25.419 2.102 -36.713 1.00 95.81 192 ILE A O 1
ATOM 1585 N N . PHE A 1 193 ? 24.341 0.134 -36.630 1.00 94.62 193 PHE A N 1
ATOM 1586 C CA . PHE A 1 193 ? 24.770 -0.286 -37.964 1.00 94.62 193 PHE A CA 1
ATOM 1587 C C . PHE A 1 193 ? 24.277 0.663 -39.054 1.00 94.62 193 PHE A C 1
ATOM 1589 O O . PHE A 1 193 ? 25.057 1.020 -39.932 1.00 94.62 193 PHE A O 1
ATOM 1596 N N . ALA A 1 194 ? 23.028 1.126 -38.980 1.00 92.69 194 ALA A N 1
ATOM 1597 C CA . ALA A 1 194 ? 22.489 2.114 -39.908 1.00 92.69 194 ALA A CA 1
ATOM 1598 C C . ALA A 1 194 ? 23.268 3.438 -39.843 1.00 92.69 194 ALA A C 1
ATOM 1600 O O . ALA A 1 194 ? 23.591 4.015 -40.879 1.00 92.69 194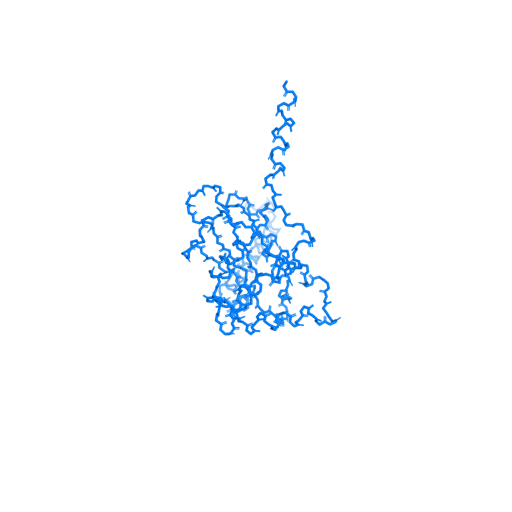 ALA A O 1
ATOM 1601 N N . THR A 1 195 ? 23.627 3.889 -38.638 1.00 92.88 195 THR A N 1
ATOM 1602 C CA . THR A 1 195 ? 24.394 5.126 -38.427 1.00 92.88 195 THR A CA 1
ATOM 1603 C C . THR A 1 195 ? 25.817 5.000 -38.968 1.00 92.88 195 THR A C 1
ATOM 1605 O O . THR A 1 195 ? 26.278 5.876 -39.697 1.00 92.88 195 THR A O 1
ATOM 1608 N N . VAL A 1 196 ? 26.505 3.892 -38.671 1.00 92.88 196 VAL A N 1
ATOM 1609 C CA . VAL A 1 196 ? 27.851 3.605 -39.193 1.00 92.88 196 VAL A CA 1
ATOM 1610 C C . VAL A 1 196 ? 27.819 3.492 -40.714 1.00 92.88 196 VAL A C 1
ATOM 1612 O O . VAL A 1 196 ? 28.656 4.086 -41.388 1.00 92.88 196 VAL A O 1
ATOM 1615 N N . TYR A 1 197 ? 26.832 2.783 -41.262 1.00 90.44 197 TYR A N 1
ATOM 1616 C CA . TYR A 1 197 ? 26.647 2.651 -42.702 1.00 90.44 197 TYR A CA 1
ATOM 1617 C C . TYR A 1 197 ? 26.441 4.013 -43.370 1.00 90.44 197 TYR A C 1
ATOM 1619 O O . TYR A 1 197 ? 27.120 4.324 -44.345 1.00 90.44 197 TYR A O 1
ATOM 1627 N N . HIS A 1 198 ? 25.564 4.855 -42.819 1.00 86.25 198 HIS A N 1
ATOM 1628 C CA . HIS A 1 198 ? 25.325 6.207 -43.318 1.00 86.25 198 HIS A CA 1
ATOM 1629 C C . HIS A 1 198 ? 26.590 7.078 -43.256 1.00 86.25 198 HIS A C 1
ATOM 1631 O O . HIS A 1 198 ? 26.894 7.801 -44.203 1.00 86.25 198 HIS A O 1
ATOM 1637 N N . PHE A 1 199 ? 27.362 6.984 -42.170 1.00 86.12 199 PHE A N 1
ATOM 1638 C CA . PHE A 1 199 ? 28.611 7.729 -42.016 1.00 86.12 199 PHE A CA 1
ATOM 1639 C C . PHE A 1 199 ? 29.680 7.288 -43.026 1.00 86.12 199 PHE A C 1
ATOM 1641 O O . PHE A 1 199 ? 30.305 8.133 -43.662 1.00 86.12 199 PHE A O 1
ATOM 1648 N N . TYR A 1 200 ? 29.857 5.978 -43.224 1.00 84.25 200 TYR A N 1
ATOM 1649 C CA . TYR A 1 200 ? 30.824 5.437 -44.184 1.00 84.25 200 TYR A CA 1
ATOM 1650 C C . TYR A 1 200 ? 30.444 5.698 -45.642 1.00 84.25 200 TYR A C 1
ATOM 1652 O O . TYR A 1 200 ? 31.331 5.893 -46.470 1.00 84.25 200 TYR A O 1
ATOM 1660 N N . ARG A 1 201 ? 29.148 5.696 -45.977 1.00 78.19 201 ARG A N 1
ATOM 1661 C CA . ARG A 1 201 ? 28.698 5.937 -47.356 1.00 78.19 201 ARG A CA 1
ATOM 1662 C C . ARG A 1 201 ? 28.834 7.411 -47.768 1.00 78.19 201 ARG A C 1
ATOM 1664 O O . ARG A 1 201 ? 28.970 7.685 -48.957 1.00 78.19 201 ARG A O 1
ATOM 1671 N N . GLY A 1 202 ? 28.848 8.334 -46.799 1.00 63.06 202 GLY A N 1
ATOM 1672 C CA . GLY A 1 202 ? 28.917 9.780 -47.023 1.00 63.06 202 GLY A CA 1
ATOM 1673 C C . GLY A 1 202 ? 27.678 10.342 -47.750 1.00 63.06 202 GLY A C 1
ATOM 1674 O O . GLY A 1 202 ? 26.922 9.596 -48.371 1.00 63.06 202 GLY A O 1
ATOM 1675 N N . PRO A 1 203 ? 27.445 11.668 -47.728 1.00 64.62 203 PRO A N 1
ATOM 1676 C CA . PRO A 1 203 ? 26.261 12.298 -48.335 1.00 64.62 203 PRO A CA 1
ATOM 1677 C C . PRO A 1 203 ? 26.187 12.215 -49.876 1.00 64.62 203 PRO A C 1
ATOM 1679 O O . PRO A 1 203 ? 25.247 12.741 -50.461 1.00 64.62 203 PRO A O 1
ATOM 1682 N N . ASN A 1 204 ? 27.142 11.552 -50.539 1.00 57.31 204 ASN A N 1
ATOM 1683 C CA . ASN A 1 204 ? 27.297 11.554 -51.998 1.00 57.31 204 ASN A CA 1
ATOM 1684 C C . ASN A 1 204 ? 27.181 10.163 -52.637 1.00 57.31 204 ASN A C 1
ATOM 1686 O O . ASN A 1 204 ? 27.684 9.951 -53.738 1.00 57.31 204 ASN A O 1
ATOM 1690 N N . ALA A 1 205 ? 26.535 9.205 -51.975 1.00 56.91 205 ALA A N 1
ATOM 1691 C CA . ALA A 1 205 ? 26.251 7.915 -52.592 1.00 56.91 205 ALA A CA 1
ATOM 1692 C C . ALA A 1 205 ? 25.082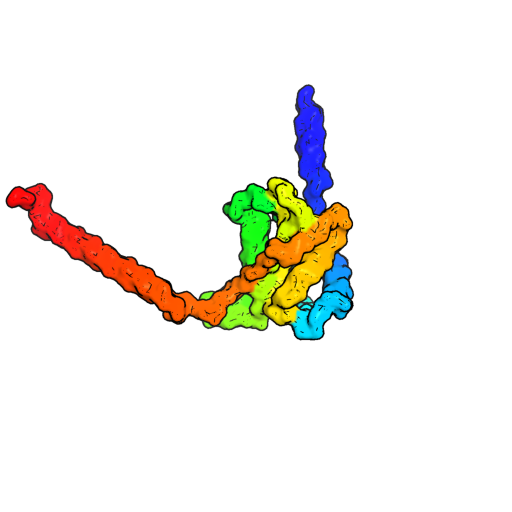 8.020 -53.588 1.00 56.91 205 ALA A C 1
ATOM 1694 O O . ALA A 1 205 ? 23.946 7.679 -53.253 1.00 56.91 205 ALA A O 1
ATOM 1695 N N . GLN A 1 206 ? 25.380 8.519 -54.790 1.00 46.53 206 GLN A N 1
ATOM 1696 C CA . GLN A 1 206 ? 24.651 8.170 -56.014 1.00 46.53 206 GLN A CA 1
ATOM 1697 C C . GLN A 1 206 ? 25.091 6.785 -56.491 1.00 46.53 206 GLN A C 1
ATOM 1699 O O . GLN A 1 206 ? 26.304 6.488 -56.395 1.00 46.53 206 GLN A O 1
#

pLDDT: mean 77.11, std 14.72, range [33.66, 97.12]